Protein AF-A0A9D6BL64-F1 (afdb_monomer_lite)

Structure (mmCIF, N/CA/C/O backbone):
data_AF-A0A9D6BL64-F1
#
_entry.id   AF-A0A9D6BL64-F1
#
loop_
_atom_site.group_PDB
_atom_site.id
_atom_site.type_symbol
_atom_site.label_atom_id
_atom_site.label_alt_id
_atom_site.label_comp_id
_atom_site.label_asym_id
_atom_site.label_entity_id
_atom_site.label_seq_id
_atom_site.pdbx_PDB_ins_code
_atom_site.Cartn_x
_atom_site.Cartn_y
_atom_site.Cartn_z
_atom_site.occupancy
_atom_site.B_iso_or_equiv
_atom_site.auth_seq_id
_atom_site.auth_comp_id
_atom_site.auth_asym_id
_atom_site.auth_atom_id
_atom_site.pdbx_PDB_model_num
ATOM 1 N N . MET A 1 1 ? -10.302 -6.822 96.934 1.00 42.88 1 MET A N 1
ATOM 2 C CA . MET A 1 1 ? -11.231 -7.529 96.019 1.00 42.88 1 MET A CA 1
ATOM 3 C C . MET A 1 1 ? -11.391 -6.698 94.750 1.00 42.88 1 MET A C 1
ATOM 5 O O . MET A 1 1 ? -12.026 -5.654 94.791 1.00 42.88 1 MET A O 1
ATOM 9 N N . MET A 1 2 ? -10.733 -7.105 93.659 1.00 38.88 2 MET A N 1
ATOM 10 C CA . MET A 1 2 ? -10.755 -6.425 92.353 1.00 38.88 2 MET A CA 1
ATOM 11 C C . MET A 1 2 ? -12.072 -6.707 91.610 1.00 38.88 2 MET A C 1
ATOM 13 O O . MET A 1 2 ? -12.426 -7.867 91.403 1.00 38.88 2 MET A O 1
ATOM 17 N N . ARG A 1 3 ? -12.791 -5.650 91.203 1.00 46.41 3 ARG A N 1
ATOM 18 C CA . ARG A 1 3 ? -13.957 -5.718 90.301 1.00 46.41 3 ARG A CA 1
ATOM 19 C C . ARG A 1 3 ? -13.455 -5.749 88.855 1.00 46.41 3 ARG A C 1
ATOM 21 O O . ARG A 1 3 ? -12.682 -4.885 88.455 1.00 46.41 3 ARG A O 1
ATOM 28 N N . LYS A 1 4 ? -13.873 -6.766 88.099 1.00 39.94 4 LYS A N 1
ATOM 29 C CA . LYS A 1 4 ? -13.536 -6.951 86.682 1.00 39.94 4 LYS A CA 1
ATOM 30 C C . LYS A 1 4 ? -14.290 -5.938 85.812 1.00 39.94 4 LYS A C 1
ATOM 32 O O . LYS A 1 4 ? -15.500 -5.796 85.957 1.00 39.94 4 LYS A O 1
ATOM 37 N N . VAL A 1 5 ? -13.575 -5.277 84.905 1.00 56.69 5 VAL A N 1
ATOM 38 C CA . VAL A 1 5 ? -14.125 -4.461 83.810 1.00 56.69 5 VAL A CA 1
ATOM 39 C C . VAL A 1 5 ? -14.142 -5.337 82.547 1.00 56.69 5 VAL A C 1
ATOM 41 O O . VAL A 1 5 ? -13.125 -5.982 82.282 1.00 56.69 5 VAL A O 1
ATOM 44 N N . PRO A 1 6 ? -15.248 -5.427 81.784 1.00 49.62 6 PRO A N 1
ATOM 45 C CA . PRO A 1 6 ? -15.264 -6.141 80.511 1.00 49.62 6 PRO A CA 1
ATOM 46 C C . PRO A 1 6 ? -14.759 -5.226 79.376 1.00 49.62 6 PRO A C 1
ATOM 48 O O . PRO A 1 6 ? -14.978 -4.013 79.436 1.00 49.62 6 PRO A O 1
ATOM 51 N N . PRO A 1 7 ? -14.099 -5.763 78.335 1.00 48.91 7 PRO A N 1
ATOM 52 C CA . PRO A 1 7 ? -13.650 -4.965 77.205 1.00 48.91 7 PRO A CA 1
ATOM 53 C C . PRO A 1 7 ? -14.810 -4.730 76.228 1.00 48.91 7 PRO A C 1
ATOM 55 O O . PRO A 1 7 ? -15.507 -5.663 75.827 1.00 48.91 7 PRO A O 1
ATOM 58 N N . LEU A 1 8 ? -15.006 -3.466 75.853 1.00 51.94 8 LEU A N 1
ATOM 59 C CA . LEU A 1 8 ? -15.908 -3.045 74.788 1.00 51.94 8 LEU A CA 1
ATOM 60 C C . LEU A 1 8 ? -15.254 -3.359 73.433 1.00 51.94 8 LEU A C 1
ATOM 62 O O . LEU A 1 8 ? -14.108 -3.000 73.171 1.00 51.94 8 LEU A O 1
ATOM 66 N N . LEU A 1 9 ? -16.013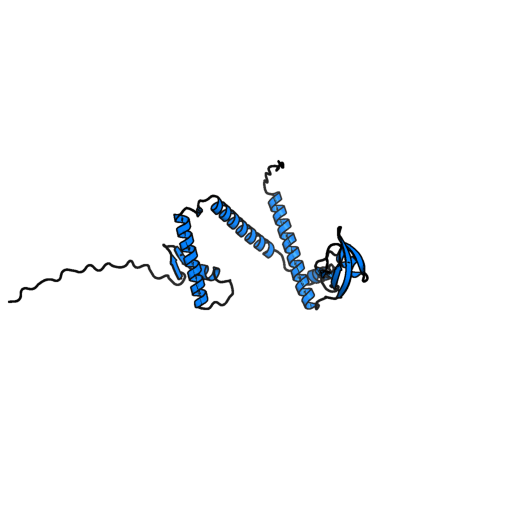 -4.079 72.618 1.00 42.78 9 LEU A N 1
ATOM 67 C CA . LEU A 1 9 ? -15.696 -4.640 71.311 1.00 42.78 9 LEU A CA 1
ATOM 68 C C . 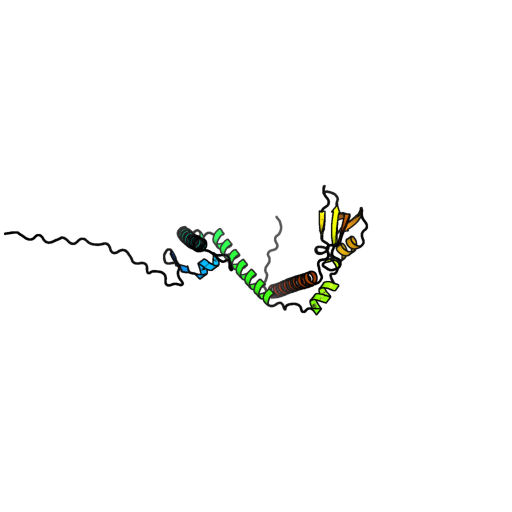LEU A 1 9 ? -15.361 -3.535 70.282 1.00 42.78 9 LEU A C 1
ATOM 70 O O . LEU A 1 9 ? -16.210 -2.695 69.986 1.00 42.78 9 LEU A O 1
ATOM 74 N N . LEU A 1 10 ? -14.147 -3.545 69.717 1.00 43.62 10 LEU A N 1
ATOM 75 C CA . LEU A 1 10 ? -13.789 -2.747 68.536 1.00 43.62 10 LEU A CA 1
ATOM 76 C C . LEU A 1 10 ? -14.320 -3.449 67.273 1.00 43.62 10 LEU A C 1
ATOM 78 O O . LEU A 1 10 ? -13.912 -4.569 66.967 1.00 43.62 10 LEU A O 1
ATOM 82 N N . LEU A 1 11 ? -15.211 -2.782 66.536 1.00 42.75 11 LEU A N 1
ATOM 83 C CA . LEU A 1 11 ? -15.644 -3.178 65.195 1.00 42.75 11 LEU A CA 1
ATOM 84 C C . LEU A 1 11 ? -14.493 -2.947 64.197 1.00 42.75 11 LEU A C 1
ATOM 86 O O . LEU A 1 11 ? -14.126 -1.806 63.923 1.00 42.75 11 LEU A O 1
ATOM 90 N N . LEU A 1 12 ? -13.941 -4.025 63.638 1.00 42.34 12 LEU A N 1
ATOM 91 C CA . LEU A 1 12 ? -13.068 -3.978 62.465 1.00 42.34 12 LEU A CA 1
ATOM 92 C C . LEU A 1 12 ? -13.944 -3.899 61.206 1.00 42.34 12 LEU A C 1
ATOM 94 O O . LEU A 1 12 ? -14.710 -4.820 60.922 1.00 42.34 12 LEU A O 1
ATOM 98 N N . LEU A 1 13 ? -13.831 -2.800 60.456 1.00 39.94 13 LEU A N 1
ATOM 99 C CA . LEU A 1 13 ? -14.350 -2.690 59.092 1.00 39.94 13 LEU A CA 1
ATOM 100 C C . LEU A 1 13 ? -13.610 -3.702 58.204 1.00 39.94 13 LEU A C 1
ATOM 102 O O . LEU A 1 13 ? -12.426 -3.534 57.912 1.00 39.94 13 LEU A O 1
ATOM 106 N N . ALA A 1 14 ? -14.313 -4.750 57.779 1.00 42.75 14 ALA A N 1
ATOM 107 C CA . ALA A 1 14 ? -13.845 -5.676 56.760 1.00 42.75 14 ALA A CA 1
ATOM 108 C C . ALA A 1 14 ? -13.770 -4.951 55.405 1.00 42.75 14 ALA A C 1
ATOM 110 O O . ALA A 1 14 ? -14.780 -4.479 54.882 1.00 42.75 14 ALA A O 1
ATOM 111 N N . GLY A 1 15 ? -12.557 -4.853 54.858 1.00 36.06 15 GLY A N 1
ATOM 112 C CA . GLY A 1 15 ? -12.310 -4.417 53.489 1.00 36.06 15 GLY A CA 1
ATOM 113 C C . GLY A 1 15 ? -12.910 -5.404 52.488 1.00 36.06 15 GLY A C 1
ATOM 114 O O . GLY A 1 15 ? -12.786 -6.617 52.640 1.00 36.06 15 GLY A O 1
ATOM 115 N N . CYS A 1 16 ? -13.578 -4.856 51.478 1.00 54.28 16 CYS A N 1
ATOM 116 C CA . CYS A 1 16 ? -14.184 -5.576 50.367 1.00 54.28 16 CYS A CA 1
ATOM 117 C C . CYS A 1 16 ? -13.092 -6.289 49.547 1.00 54.28 16 CYS A C 1
ATOM 119 O O . CYS A 1 16 ? -12.224 -5.641 48.961 1.00 54.28 16 CYS A O 1
ATOM 121 N N . SER A 1 17 ? -13.112 -7.622 49.534 1.00 45.03 17 SER A N 1
ATOM 122 C CA . SER A 1 17 ? -12.211 -8.456 48.741 1.00 45.03 17 SER A CA 1
ATOM 123 C C . SER A 1 17 ? -12.668 -8.497 47.282 1.00 45.03 17 SER A C 1
ATOM 125 O O . SER A 1 17 ? -13.646 -9.166 46.952 1.00 45.03 17 SER A O 1
ATOM 127 N N . GLY A 1 18 ? -11.951 -7.797 46.404 1.00 41.91 18 GLY A N 1
ATOM 128 C CA . GLY A 1 18 ? -11.978 -8.063 44.968 1.00 41.91 18 GLY A CA 1
ATOM 129 C C . GLY A 1 18 ? -11.072 -9.255 44.669 1.00 41.91 18 GLY A C 1
ATOM 130 O O . GLY A 1 18 ? -9.874 -9.187 44.937 1.00 41.91 18 GLY A O 1
ATOM 131 N N . ASP A 1 19 ? -11.638 -10.346 44.152 1.00 48.12 19 ASP A N 1
ATOM 132 C CA . ASP A 1 19 ? -10.879 -11.549 43.799 1.00 48.12 19 ASP A CA 1
ATOM 133 C C . ASP A 1 19 ? -9.716 -11.236 42.849 1.00 48.12 19 ASP A C 1
ATOM 135 O O . ASP A 1 19 ? -9.861 -10.481 41.877 1.00 48.12 19 ASP A O 1
ATOM 139 N N . ALA A 1 20 ? -8.571 -11.868 43.114 1.00 45.97 20 ALA A N 1
ATOM 140 C CA . ALA A 1 20 ? -7.393 -11.789 42.267 1.00 45.97 20 ALA A CA 1
ATOM 141 C C . ALA A 1 20 ? -7.706 -12.360 40.866 1.00 45.97 20 ALA A C 1
ATOM 143 O O . ALA A 1 20 ? -8.280 -13.447 40.754 1.00 45.97 20 ALA A O 1
ATOM 144 N N . PRO A 1 21 ? -7.341 -11.653 39.787 1.00 50.00 21 PRO A N 1
ATOM 145 C CA . PRO A 1 21 ? -7.492 -12.138 38.421 1.00 50.00 21 PRO A CA 1
ATOM 146 C C . PRO A 1 21 ? -6.867 -13.531 38.194 1.00 50.00 21 PRO A C 1
ATOM 148 O O . PRO A 1 21 ? -5.666 -13.722 38.372 1.00 50.00 21 PRO A O 1
ATOM 151 N N . THR A 1 22 ? -7.661 -14.520 37.770 1.00 48.53 22 THR A N 1
ATOM 152 C CA . THR A 1 22 ? -7.154 -15.811 37.261 1.00 48.53 22 THR A CA 1
ATOM 153 C C . THR A 1 22 ? -6.378 -15.579 35.964 1.00 48.53 22 THR A C 1
ATOM 155 O O . THR A 1 22 ? -6.829 -14.766 35.166 1.00 48.53 22 THR A O 1
ATOM 158 N N . GLY A 1 23 ? -5.276 -16.307 35.720 1.00 56.06 23 GLY A N 1
ATOM 159 C CA . GLY A 1 23 ? -4.155 -15.989 34.798 1.00 56.06 23 GLY A CA 1
ATOM 160 C C . GLY A 1 23 ? -4.408 -15.568 33.333 1.00 56.06 23 GLY A C 1
ATOM 161 O O . GLY A 1 23 ? -3.451 -15.318 32.596 1.00 56.06 23 GLY A O 1
ATOM 162 N N . GLN A 1 24 ? -5.660 -15.455 32.898 1.00 76.06 24 GLN A N 1
ATOM 163 C CA . GLN A 1 24 ? -6.073 -14.805 31.654 1.00 76.06 24 GLN A CA 1
ATOM 164 C C . GLN A 1 24 ? -6.436 -13.319 31.832 1.00 76.06 24 GLN A C 1
ATOM 166 O O . GLN A 1 24 ? -6.335 -12.549 30.874 1.00 76.06 24 GLN A O 1
ATOM 171 N N . VAL A 1 25 ? -6.811 -12.917 33.046 1.00 86.19 25 VAL A N 1
ATOM 172 C CA . VAL A 1 25 ? -7.132 -11.550 33.457 1.00 86.19 25 VAL A CA 1
ATOM 173 C C . VAL A 1 25 ? -5.914 -10.978 34.185 1.00 86.19 25 VAL A C 1
ATOM 175 O O . VAL A 1 25 ? -5.289 -11.653 34.996 1.00 86.19 25 VAL A O 1
ATOM 178 N N . LEU A 1 26 ? -5.545 -9.747 33.851 1.00 87.25 26 LEU A N 1
ATOM 179 C CA . LEU A 1 26 ? -4.367 -9.037 34.350 1.00 87.25 26 LEU A CA 1
ATOM 180 C C . LEU A 1 26 ? -4.744 -7.867 35.266 1.00 87.25 26 LEU A C 1
ATOM 182 O O . LEU A 1 26 ? -3.981 -7.529 36.161 1.00 87.25 26 LEU A O 1
ATOM 186 N N . ALA A 1 27 ? -5.922 -7.271 35.067 1.00 87.50 27 ALA A N 1
ATOM 187 C CA . ALA A 1 27 ? -6.470 -6.222 35.923 1.00 87.50 27 ALA A CA 1
ATOM 188 C C . ALA A 1 27 ? -8.005 -6.187 35.832 1.00 87.50 27 ALA A C 1
ATOM 190 O O . ALA A 1 27 ? -8.595 -6.755 34.909 1.00 87.50 27 ALA A O 1
ATOM 191 N N . ARG A 1 28 ? -8.656 -5.502 36.776 1.00 86.44 28 ARG A N 1
ATOM 192 C CA . ARG A 1 28 ? -10.087 -5.167 36.733 1.00 86.44 28 ARG A CA 1
ATOM 193 C C . ARG A 1 28 ? -10.258 -3.664 36.937 1.00 86.44 28 ARG A C 1
ATOM 195 O O . ARG A 1 28 ? -9.663 -3.110 37.853 1.00 86.44 28 ARG A O 1
ATOM 202 N N . VAL A 1 29 ? -11.070 -3.035 36.092 1.00 86.06 29 VAL A N 1
ATOM 203 C CA . VAL A 1 29 ? -11.375 -1.597 36.105 1.00 86.06 29 VAL A CA 1
ATOM 204 C C . VAL A 1 29 ? -12.893 -1.451 36.120 1.00 86.06 29 VAL A C 1
ATOM 206 O O . VAL A 1 29 ? -13.539 -1.807 35.137 1.00 86.06 29 VAL A O 1
ATOM 209 N N . ASP A 1 30 ? -13.469 -1.029 37.247 1.00 81.06 30 ASP A N 1
ATOM 210 C CA . ASP A 1 30 ? -14.924 -0.874 37.440 1.00 81.06 30 ASP A CA 1
ATOM 211 C C . ASP A 1 30 ? -15.746 -2.092 36.976 1.00 81.06 30 ASP A C 1
ATOM 213 O O . ASP A 1 30 ? -16.742 -1.993 36.262 1.00 81.06 30 ASP A O 1
ATOM 217 N N . GLY A 1 31 ? -15.274 -3.292 37.333 1.00 79.50 31 GLY A N 1
ATOM 218 C CA . GLY A 1 31 ? -15.901 -4.562 36.948 1.00 79.50 31 GLY A CA 1
ATOM 219 C C . GLY A 1 31 ? -15.595 -5.035 35.519 1.00 79.50 31 GLY A C 1
ATOM 220 O O . GLY A 1 31 ? -15.936 -6.164 35.177 1.00 79.50 31 GLY A O 1
ATOM 221 N N . SER A 1 32 ? -14.906 -4.234 34.700 1.00 83.19 32 SER A N 1
ATOM 222 C CA . SER A 1 32 ? -14.403 -4.647 33.385 1.00 83.19 32 SER A CA 1
ATOM 223 C C . SER A 1 32 ? -13.026 -5.295 33.496 1.00 83.19 32 SER A C 1
ATOM 225 O O . SER A 1 32 ? -12.077 -4.703 34.007 1.00 83.19 32 SER A O 1
ATOM 227 N N . GLU A 1 33 ? -12.893 -6.509 32.974 1.00 89.31 33 GLU A N 1
ATOM 228 C CA . GLU A 1 33 ? -11.623 -7.232 32.957 1.00 89.31 33 GLU A CA 1
ATOM 229 C C . GLU A 1 33 ? -10.667 -6.675 31.890 1.00 89.31 33 GLU A C 1
ATOM 231 O O . GLU A 1 33 ? -11.079 -6.253 30.804 1.00 89.31 33 GLU A O 1
ATOM 236 N N . VAL A 1 34 ? -9.375 -6.671 32.215 1.00 88.94 34 VAL A N 1
ATOM 237 C CA . VAL A 1 34 ? -8.268 -6.470 31.277 1.00 88.94 34 VAL A CA 1
ATOM 238 C C . VAL A 1 34 ? -7.585 -7.809 31.087 1.00 88.94 34 VAL A C 1
ATOM 240 O O . VAL A 1 34 ? -7.073 -8.381 32.044 1.00 88.94 34 VAL A O 1
ATOM 243 N N . THR A 1 35 ? -7.582 -8.332 29.869 1.00 90.75 35 THR A N 1
ATOM 244 C CA . THR A 1 35 ? -7.072 -9.674 29.567 1.00 90.75 35 THR A CA 1
ATOM 245 C C . THR A 1 35 ? -5.669 -9.644 28.971 1.00 90.75 35 THR A C 1
ATOM 247 O O . THR A 1 35 ? -5.250 -8.661 28.359 1.00 90.75 35 THR A O 1
ATOM 250 N N . ARG A 1 36 ? -4.958 -10.776 29.040 1.00 87.94 36 ARG A N 1
ATOM 251 C CA . ARG A 1 36 ? -3.674 -10.950 28.340 1.00 87.94 36 ARG A CA 1
ATOM 252 C C . ARG A 1 36 ? -3.787 -10.683 26.837 1.00 87.94 36 ARG A C 1
ATOM 254 O O . ARG A 1 36 ? -2.861 -10.141 26.252 1.00 87.94 36 ARG A O 1
ATOM 261 N N . ARG A 1 37 ? -4.914 -11.024 26.205 1.00 86.38 37 ARG A N 1
ATOM 262 C CA . ARG A 1 37 ? -5.127 -10.773 24.771 1.00 86.38 37 ARG A CA 1
ATOM 263 C C . ARG A 1 37 ? -5.187 -9.279 24.453 1.00 86.38 37 ARG A C 1
ATOM 265 O O . ARG A 1 37 ? -4.647 -8.869 23.437 1.00 86.38 37 ARG A O 1
ATOM 272 N N . GLU A 1 38 ? -5.830 -8.484 25.305 1.00 87.62 38 GLU A N 1
ATOM 273 C CA . GLU A 1 38 ? -5.868 -7.027 25.137 1.00 87.62 38 GLU A CA 1
ATOM 274 C C . GLU A 1 38 ? -4.485 -6.411 25.331 1.00 87.62 38 GLU A C 1
ATOM 276 O O . GLU A 1 38 ? -4.088 -5.578 24.526 1.00 87.62 38 GLU A O 1
ATOM 281 N N . LEU A 1 39 ? -3.723 -6.881 26.325 1.00 89.44 39 LEU A N 1
ATOM 282 C CA . LEU A 1 39 ? -2.330 -6.469 26.493 1.00 89.44 39 LEU A CA 1
ATOM 283 C C . LEU 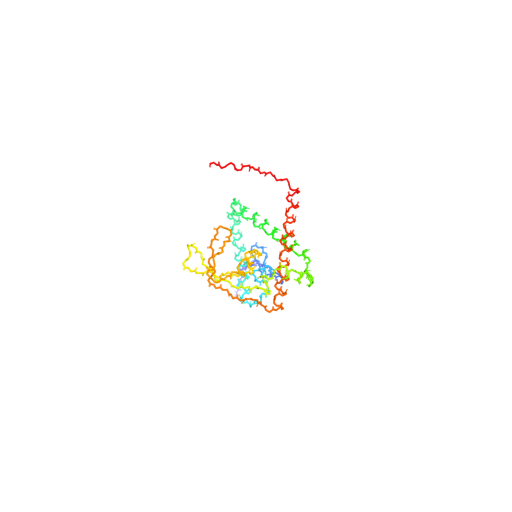A 1 39 ? -1.501 -6.778 25.237 1.00 89.44 39 LEU A C 1
ATOM 285 O O . LEU A 1 39 ? -0.802 -5.909 24.730 1.00 89.44 39 LEU A O 1
ATOM 289 N N . MET A 1 40 ? -1.607 -7.996 24.704 1.00 86.25 40 MET A N 1
ATOM 290 C CA . MET A 1 40 ? -0.870 -8.398 23.500 1.00 86.25 40 MET A CA 1
ATOM 291 C C . MET A 1 40 ? -1.336 -7.677 22.230 1.00 86.25 40 MET A C 1
ATOM 293 O O . MET A 1 40 ? -0.581 -7.631 21.271 1.00 86.25 40 MET A O 1
ATOM 297 N N . ALA A 1 41 ? -2.560 -7.143 22.202 1.00 86.25 41 ALA A N 1
ATOM 298 C CA . ALA A 1 41 ? -3.043 -6.304 21.106 1.00 86.25 41 ALA A CA 1
ATOM 299 C C . ALA A 1 41 ? -2.547 -4.850 21.217 1.00 86.25 41 ALA A C 1
ATOM 301 O O . ALA A 1 41 ? -2.427 -4.170 20.203 1.00 86.25 41 ALA A O 1
ATOM 302 N N . GLU A 1 42 ? -2.287 -4.376 22.440 1.00 86.62 42 GLU A N 1
ATOM 303 C CA . GLU A 1 42 ? -1.695 -3.060 22.714 1.00 86.62 42 GLU A CA 1
ATOM 304 C C . GLU A 1 42 ? -0.176 -3.055 22.473 1.00 86.62 42 GLU A C 1
ATOM 306 O O . GLU A 1 42 ? 0.417 -2.039 22.106 1.00 86.62 42 GLU A O 1
ATOM 311 N N . LEU A 1 43 ? 0.463 -4.206 22.677 1.00 86.00 43 LEU A N 1
ATOM 312 C CA . LEU A 1 43 ? 1.819 -4.476 22.220 1.00 86.00 43 LEU A CA 1
ATOM 313 C C . LEU A 1 43 ? 1.784 -4.713 20.705 1.00 86.00 43 LEU A C 1
ATOM 315 O O . LEU A 1 43 ? 0.874 -5.355 20.185 1.00 86.00 43 LEU A O 1
ATOM 319 N N . GLN A 1 44 ? 2.763 -4.196 19.964 1.00 73.25 44 GLN A N 1
ATOM 320 C CA . GLN A 1 44 ? 2.843 -4.491 18.533 1.00 73.25 44 GLN A CA 1
ATOM 321 C C . GLN A 1 44 ? 3.029 -6.000 18.349 1.00 73.25 44 GLN A C 1
ATOM 323 O O . GLN A 1 44 ? 3.945 -6.595 18.923 1.00 73.25 44 GLN A O 1
ATOM 328 N N . ALA A 1 45 ? 2.148 -6.625 17.565 1.00 63.09 45 ALA A N 1
ATOM 329 C CA . ALA A 1 45 ? 2.183 -8.063 17.341 1.00 63.09 45 ALA A CA 1
ATOM 330 C C . ALA A 1 45 ? 3.569 -8.495 16.825 1.00 63.09 45 ALA A C 1
ATOM 332 O O . ALA A 1 45 ? 4.001 -8.061 15.759 1.00 63.09 45 ALA A O 1
ATOM 333 N N . GLY A 1 46 ? 4.251 -9.361 17.581 1.00 59.50 46 GLY A N 1
ATOM 334 C CA . GLY A 1 46 ? 5.540 -9.944 17.196 1.00 59.50 46 GLY A CA 1
ATOM 335 C C . GLY A 1 46 ? 6.795 -9.260 17.752 1.00 59.50 46 GLY A C 1
ATOM 336 O O . GLY A 1 46 ? 7.886 -9.746 17.468 1.00 59.50 46 GLY A O 1
ATOM 337 N N . GLN A 1 47 ? 6.688 -8.195 18.557 1.00 68.06 47 GLN A N 1
ATOM 338 C CA . GLN A 1 47 ? 7.842 -7.695 19.318 1.00 68.06 47 GLN A CA 1
ATOM 339 C C . GLN A 1 47 ? 8.027 -8.471 20.627 1.00 68.06 47 GLN A C 1
ATOM 341 O O . GLN A 1 47 ? 7.087 -8.617 21.410 1.00 68.06 47 GLN A O 1
ATOM 346 N N . GLU A 1 48 ? 9.258 -8.916 20.896 1.00 74.69 48 GLU A N 1
ATOM 347 C CA . GLU A 1 48 ? 9.662 -9.273 22.257 1.00 74.69 48 GLU A CA 1
ATOM 348 C C . GLU A 1 48 ? 9.579 -8.018 23.125 1.00 74.69 48 GLU A C 1
ATOM 350 O O . GLU A 1 48 ? 10.246 -7.018 22.856 1.00 74.69 48 GLU A O 1
ATOM 355 N N . SER A 1 49 ? 8.720 -8.065 24.141 1.00 80.56 49 SER A N 1
ATOM 356 C CA . SER A 1 49 ? 8.530 -6.964 25.078 1.00 80.56 49 SER A CA 1
ATOM 357 C C . SER A 1 49 ? 9.058 -7.333 26.455 1.00 80.56 49 SER A C 1
ATOM 359 O O . SER A 1 49 ? 8.651 -8.363 27.007 1.00 80.56 49 SER A O 1
ATOM 361 N N . ASP A 1 50 ? 9.906 -6.486 27.033 1.00 88.62 50 ASP A N 1
ATOM 362 C CA . ASP A 1 50 ? 10.373 -6.667 28.407 1.00 88.62 50 ASP A CA 1
ATOM 363 C C . ASP A 1 50 ? 9.254 -6.412 29.440 1.00 88.62 50 ASP A C 1
ATOM 365 O O . ASP A 1 50 ? 8.138 -5.995 29.117 1.00 88.62 50 ASP A O 1
ATOM 369 N N . VAL A 1 51 ? 9.542 -6.694 30.713 1.00 87.44 51 VAL A N 1
ATOM 370 C CA . VAL A 1 51 ? 8.566 -6.554 31.807 1.00 87.44 51 VAL A CA 1
ATOM 371 C C . VAL A 1 51 ? 8.079 -5.108 31.958 1.00 87.44 51 VAL A C 1
ATOM 373 O O . VAL A 1 51 ? 6.896 -4.889 32.216 1.00 87.44 51 VAL A O 1
ATOM 376 N N . ALA A 1 52 ? 8.957 -4.121 31.772 1.00 89.44 52 ALA A N 1
ATOM 377 C CA . ALA A 1 52 ? 8.602 -2.712 31.907 1.00 89.44 52 ALA A CA 1
ATOM 378 C C . ALA A 1 52 ? 7.691 -2.253 30.757 1.00 89.44 52 ALA A C 1
ATOM 380 O O . ALA A 1 52 ? 6.721 -1.533 30.982 1.00 89.44 52 ALA A O 1
ATOM 381 N N . GLN A 1 53 ? 7.948 -2.721 29.536 1.00 89.31 53 GLN A N 1
ATOM 382 C CA . GLN A 1 53 ? 7.117 -2.462 28.363 1.00 89.31 53 GLN A CA 1
ATOM 383 C C . GLN A 1 53 ? 5.732 -3.098 28.491 1.00 89.31 53 GLN A C 1
ATOM 385 O O . GLN A 1 53 ? 4.735 -2.463 28.143 1.00 89.31 53 GLN A O 1
ATOM 390 N N . GLN A 1 54 ? 5.651 -4.322 29.021 1.00 89.81 54 GLN A N 1
ATOM 391 C CA . GLN A 1 54 ? 4.376 -4.983 29.306 1.00 89.81 54 GLN A CA 1
ATOM 392 C C . GLN A 1 54 ? 3.584 -4.238 30.386 1.00 89.81 54 GLN A C 1
ATOM 394 O O . GLN A 1 54 ? 2.384 -4.039 30.216 1.00 89.81 54 GLN A O 1
ATOM 399 N N . ALA A 1 55 ? 4.240 -3.785 31.459 1.00 90.06 55 ALA A N 1
ATOM 400 C CA . ALA A 1 55 ? 3.598 -2.982 32.500 1.00 90.06 55 ALA A CA 1
ATOM 401 C C . ALA A 1 55 ? 3.059 -1.659 31.934 1.00 90.06 55 ALA A C 1
ATOM 403 O O . ALA A 1 55 ? 1.875 -1.373 32.067 1.00 90.06 55 ALA A O 1
ATOM 404 N N . ALA A 1 56 ? 3.878 -0.919 31.181 1.00 91.44 56 ALA A N 1
ATOM 405 C CA . ALA A 1 56 ? 3.453 0.330 30.552 1.00 91.44 56 ALA A CA 1
ATOM 406 C C . ALA A 1 56 ? 2.319 0.132 29.528 1.00 91.44 56 ALA A C 1
ATOM 408 O O . ALA A 1 56 ? 1.456 0.993 29.375 1.00 91.44 56 ALA A O 1
ATOM 409 N N . ALA A 1 57 ? 2.308 -0.986 28.795 1.00 91.38 57 ALA A N 1
ATOM 410 C CA . ALA A 1 57 ? 1.204 -1.325 27.902 1.00 91.38 57 ALA A CA 1
ATOM 411 C C . ALA A 1 57 ? -0.071 -1.681 28.678 1.00 91.38 57 ALA A C 1
ATOM 413 O O . ALA A 1 57 ? -1.155 -1.262 28.277 1.00 91.38 57 ALA A O 1
ATOM 414 N N . LEU A 1 58 ? 0.045 -2.396 29.799 1.00 92.56 58 LEU A N 1
ATOM 415 C CA . LEU A 1 58 ? -1.086 -2.692 30.674 1.00 92.56 58 LEU A CA 1
ATOM 416 C C . LEU A 1 58 ? -1.691 -1.405 31.249 1.00 92.56 58 LEU A C 1
ATOM 418 O O . LEU A 1 58 ? -2.909 -1.241 31.179 1.00 92.56 58 LEU A O 1
ATOM 422 N N . ASP A 1 59 ? -0.854 -0.480 31.722 1.00 93.62 59 ASP A N 1
ATOM 423 C CA . ASP A 1 59 ? -1.283 0.828 32.230 1.00 93.62 59 ASP A CA 1
ATOM 424 C C . ASP A 1 59 ? -2.039 1.619 31.154 1.00 93.62 59 ASP A C 1
ATOM 426 O O . ASP A 1 59 ? -3.141 2.098 31.407 1.00 93.62 59 ASP A O 1
ATOM 430 N N . ARG A 1 60 ? -1.548 1.645 29.904 1.00 93.56 60 ARG A N 1
ATOM 431 C CA . ARG A 1 60 ? -2.282 2.269 28.784 1.00 93.56 60 ARG A CA 1
ATOM 432 C C . ARG A 1 60 ? -3.664 1.654 28.555 1.00 93.56 60 ARG A C 1
ATOM 434 O O . ARG A 1 60 ? -4.616 2.379 28.261 1.00 93.56 60 ARG A O 1
ATOM 441 N N . VAL A 1 61 ? -3.801 0.329 28.671 1.00 92.69 61 VAL A N 1
ATOM 442 C CA . VAL A 1 61 ? -5.109 -0.339 28.535 1.00 92.69 61 VAL A CA 1
ATOM 443 C C . VAL A 1 61 ? -6.039 0.042 29.689 1.00 92.69 61 VAL A C 1
ATOM 445 O O . VAL A 1 61 ? -7.227 0.281 29.454 1.00 92.69 61 VAL A O 1
ATOM 448 N N . ILE A 1 62 ? -5.515 0.111 30.914 1.00 94.00 62 ILE A N 1
ATOM 449 C CA . ILE A 1 62 ? -6.260 0.526 32.110 1.00 94.00 62 ILE A CA 1
ATOM 450 C C . ILE A 1 62 ? -6.735 1.977 31.962 1.00 94.00 62 ILE A C 1
ATOM 452 O O . ILE A 1 62 ? -7.939 2.224 32.041 1.00 94.00 62 ILE A O 1
ATOM 456 N N . ASP A 1 63 ? -5.830 2.905 31.648 1.00 94.69 63 ASP A N 1
ATOM 457 C CA . ASP A 1 63 ? -6.132 4.326 31.452 1.00 94.69 63 ASP A CA 1
ATOM 458 C C . ASP A 1 63 ? -7.183 4.529 30.360 1.00 94.69 63 ASP A C 1
ATOM 460 O O . ASP A 1 63 ? -8.165 5.251 30.544 1.00 94.69 63 ASP A O 1
ATOM 464 N N . ARG A 1 64 ? -7.046 3.826 29.230 1.00 93.88 64 ARG A N 1
ATOM 465 C CA . ARG A 1 64 ? -8.040 3.863 28.152 1.00 93.88 64 ARG A CA 1
ATOM 466 C C . ARG A 1 64 ? -9.418 3.403 28.629 1.00 93.88 64 ARG A C 1
ATOM 468 O O . ARG A 1 64 ? -10.416 4.005 28.235 1.00 93.88 64 ARG A O 1
ATOM 475 N N . LYS A 1 65 ? -9.510 2.362 29.462 1.00 93.56 65 LYS A N 1
ATOM 476 C CA . LYS A 1 65 ? -10.795 1.887 30.008 1.00 93.56 65 LYS A CA 1
ATOM 477 C C . LYS A 1 65 ? -11.402 2.882 30.997 1.00 93.56 65 LYS A C 1
ATOM 479 O O . LYS A 1 65 ? -12.600 3.133 30.895 1.00 93.56 65 LYS A O 1
ATOM 484 N N . LEU A 1 66 ? -10.593 3.488 31.870 1.00 95.00 66 LEU A N 1
ATOM 485 C CA . LEU A 1 66 ? -11.034 4.550 32.785 1.00 95.00 66 LEU A CA 1
ATOM 486 C C . LEU A 1 66 ? -11.590 5.756 32.016 1.00 95.00 66 LEU A C 1
ATOM 488 O O . LEU A 1 66 ? -12.689 6.230 32.302 1.00 95.00 66 LEU A O 1
ATOM 492 N N . LEU A 1 67 ? -10.881 6.210 30.979 1.00 95.19 67 LEU A N 1
ATOM 493 C CA . LEU A 1 67 ? -11.333 7.312 30.126 1.00 95.19 67 LEU A CA 1
ATOM 494 C C . LEU A 1 67 ? -12.625 6.970 29.373 1.00 95.19 67 LEU A C 1
ATOM 496 O O . LEU A 1 67 ? -13.507 7.817 29.250 1.00 95.19 67 LEU A O 1
ATOM 500 N N . VAL A 1 68 ? -12.771 5.732 28.890 1.00 94.12 68 VAL A N 1
ATOM 501 C CA . VAL A 1 68 ? -14.011 5.267 28.248 1.00 94.12 68 VAL A CA 1
ATOM 502 C C . VAL A 1 68 ? -15.176 5.226 29.240 1.00 94.12 68 VAL A C 1
ATOM 504 O O . VAL A 1 68 ? -16.288 5.591 28.859 1.00 94.12 68 VAL A O 1
ATOM 507 N N . ALA A 1 69 ? -14.952 4.802 30.486 1.00 93.19 69 ALA A N 1
ATOM 508 C CA . ALA A 1 69 ? -15.977 4.823 31.528 1.00 93.19 69 ALA A CA 1
ATOM 509 C C . ALA A 1 69 ? -16.433 6.261 31.818 1.00 93.19 69 ALA A C 1
ATOM 511 O O . ALA A 1 69 ? -17.614 6.568 31.670 1.00 93.19 69 ALA A O 1
ATOM 512 N N . ALA A 1 70 ? -15.486 7.172 32.065 1.00 95.19 70 ALA A N 1
ATOM 513 C CA . ALA A 1 70 ? -15.780 8.589 32.270 1.00 95.19 70 ALA A CA 1
ATOM 514 C C . ALA A 1 70 ? -16.511 9.224 31.070 1.00 95.19 70 ALA A C 1
ATOM 516 O O . ALA A 1 70 ? -17.437 10.015 31.247 1.00 95.19 70 ALA A O 1
ATOM 517 N N . ALA A 1 71 ? -16.144 8.856 29.836 1.00 95.50 71 ALA A N 1
ATOM 518 C CA . ALA A 1 71 ? -16.821 9.329 28.629 1.00 95.50 71 ALA A CA 1
ATOM 519 C C . ALA A 1 71 ? -18.283 8.856 28.543 1.00 95.50 71 ALA A C 1
ATOM 521 O O . ALA A 1 71 ? -19.135 9.616 28.082 1.00 95.50 71 ALA A O 1
ATOM 522 N N . LYS A 1 72 ? -18.583 7.629 28.989 1.00 94.62 72 LYS A N 1
ATOM 523 C CA . LYS A 1 72 ? -19.955 7.098 29.048 1.00 94.62 72 LYS A CA 1
ATOM 524 C C . LYS A 1 72 ? -20.783 7.782 30.129 1.00 94.62 72 LYS A C 1
ATOM 526 O O . LYS A 1 72 ? -21.929 8.138 29.868 1.00 94.62 72 LYS A O 1
ATOM 531 N N . ASP A 1 73 ? -20.202 8.019 31.302 1.00 95.81 73 ASP A N 1
ATOM 532 C CA . ASP A 1 73 ? -20.875 8.740 32.389 1.00 95.81 73 ASP A CA 1
ATOM 533 C C . ASP A 1 73 ? -21.196 10.186 31.984 1.00 95.81 73 ASP A C 1
ATOM 535 O O . ASP A 1 73 ? -22.274 10.702 32.275 1.00 95.81 73 ASP A O 1
ATOM 539 N N . ALA A 1 74 ? -20.298 10.813 31.219 1.00 97.19 74 ALA A N 1
ATOM 540 C CA . ALA A 1 74 ? -20.498 12.129 30.616 1.00 97.19 74 ALA A CA 1
ATOM 541 C C . ALA A 1 74 ? -21.360 12.113 29.333 1.00 97.19 74 ALA A C 1
ATOM 543 O O . ALA A 1 74 ? -21.534 13.156 28.702 1.00 97.19 74 ALA A O 1
ATOM 544 N N . LEU A 1 75 ? -21.895 10.952 28.926 1.00 97.19 75 LEU A N 1
ATOM 545 C CA . LEU A 1 75 ? -22.721 10.752 27.724 1.00 97.19 75 LEU A CA 1
ATOM 546 C C . LEU A 1 75 ? -22.054 11.209 26.409 1.00 97.19 75 LEU A C 1
ATOM 548 O O . LEU A 1 75 ? -22.734 11.493 25.417 1.00 97.19 75 LEU A O 1
ATOM 552 N N . VAL A 1 76 ? -20.720 11.266 26.372 1.00 97.81 76 VAL A N 1
ATOM 553 C CA . VAL A 1 76 ? -19.933 11.679 25.197 1.00 97.81 76 VAL A CA 1
ATOM 554 C C . VAL A 1 76 ? -20.118 10.689 24.043 1.00 97.81 76 VAL A C 1
ATOM 556 O O . VAL A 1 76 ? -20.196 11.093 22.880 1.00 97.81 76 VAL A O 1
ATOM 559 N N . ASP A 1 77 ? -20.272 9.402 24.360 1.00 95.19 77 ASP A N 1
ATOM 560 C CA . ASP A 1 77 ? -20.564 8.317 23.416 1.00 95.19 77 ASP A CA 1
ATOM 561 C C . ASP A 1 77 ? -21.906 8.489 22.688 1.00 95.19 77 ASP A C 1
ATOM 563 O O . ASP A 1 77 ? -22.085 7.974 21.584 1.00 95.19 77 ASP A O 1
ATOM 567 N N . ARG A 1 78 ? -22.834 9.257 23.268 1.00 96.44 78 ARG A N 1
ATOM 568 C CA . ARG A 1 78 ? -24.148 9.536 22.677 1.00 96.44 78 ARG A CA 1
ATOM 569 C C . ARG A 1 78 ? -24.160 10.760 21.773 1.00 96.44 78 ARG A C 1
ATOM 571 O O . ARG A 1 78 ? -25.157 10.972 21.083 1.00 96.44 78 ARG A O 1
ATOM 578 N N . THR A 1 79 ? -23.087 11.546 21.733 1.00 98.12 79 THR A N 1
ATOM 579 C CA . THR A 1 79 ? -23.019 12.718 20.854 1.00 98.12 79 THR A CA 1
ATOM 580 C C . THR A 1 79 ? -23.076 12.306 19.374 1.00 98.12 79 THR A C 1
ATOM 582 O O . THR A 1 79 ? -22.527 11.262 19.003 1.00 98.12 79 THR A O 1
ATOM 585 N N . PRO A 1 80 ? -23.694 13.114 18.489 1.00 97.94 80 PRO A N 1
ATOM 586 C CA . PRO A 1 80 ? -23.754 12.802 17.060 1.00 97.94 80 PRO A CA 1
ATOM 587 C C . PRO A 1 80 ? -22.370 12.564 16.443 1.00 97.94 80 PRO A C 1
ATOM 589 O O . PRO A 1 80 ? -22.189 11.611 15.688 1.00 97.94 80 PRO A O 1
ATOM 592 N N . THR A 1 81 ? -21.383 13.383 16.817 1.00 97.44 81 THR A N 1
ATOM 593 C CA . THR A 1 81 ? -20.002 13.291 16.328 1.00 97.44 81 THR A CA 1
ATOM 594 C C . THR A 1 81 ? -19.362 11.945 16.662 1.00 97.44 81 THR A C 1
ATOM 596 O O . THR A 1 81 ? -18.809 11.297 15.773 1.00 97.44 81 THR A O 1
ATOM 599 N N . VAL A 1 82 ? -19.466 11.486 17.915 1.00 97.81 82 VAL A N 1
ATOM 600 C CA . VAL A 1 82 ? -18.860 10.212 18.334 1.00 97.81 82 VAL A CA 1
ATOM 601 C C . VAL A 1 82 ? -19.579 9.025 17.704 1.00 97.81 82 VAL A C 1
ATOM 603 O O . VAL A 1 82 ? -18.918 8.116 17.207 1.00 97.81 82 VAL A O 1
ATOM 606 N N . GLN A 1 83 ? -20.911 9.045 17.632 1.00 97.75 83 GLN A N 1
ATOM 607 C CA . GLN A 1 83 ? -21.658 7.965 16.985 1.00 97.75 83 GLN A CA 1
ATOM 608 C C . GLN A 1 83 ? -21.336 7.839 15.488 1.00 97.75 83 GLN A C 1
ATOM 610 O O . GLN A 1 83 ? -21.220 6.728 14.971 1.00 97.75 83 GLN A O 1
ATOM 615 N N . ILE A 1 84 ? -21.178 8.963 14.779 1.00 98.06 84 ILE A N 1
ATOM 616 C CA . ILE A 1 84 ? -20.750 8.969 13.372 1.00 98.06 84 ILE A CA 1
ATOM 617 C C . ILE A 1 84 ? -19.342 8.374 13.247 1.00 98.06 84 ILE A C 1
ATOM 619 O O . ILE A 1 84 ? -19.132 7.472 12.436 1.00 98.06 84 ILE A O 1
ATOM 623 N N . ALA A 1 85 ? -18.399 8.817 14.083 1.00 97.50 85 ALA A N 1
ATOM 624 C CA . ALA A 1 85 ? -17.029 8.309 14.071 1.00 97.50 85 ALA A CA 1
ATOM 625 C C . ALA A 1 85 ? -16.960 6.798 14.361 1.00 97.50 85 ALA A C 1
ATOM 627 O O . ALA A 1 85 ? -16.246 6.073 13.670 1.00 97.50 85 ALA A O 1
ATOM 628 N N . GLN A 1 86 ? -17.739 6.302 15.327 1.00 97.19 86 GLN A N 1
ATOM 629 C CA . GLN A 1 86 ? -17.821 4.872 15.640 1.00 97.19 86 GLN A CA 1
ATOM 630 C C . GLN A 1 86 ? -18.364 4.053 14.465 1.00 97.19 86 GLN A C 1
ATOM 632 O O . GLN A 1 86 ? -17.806 3.000 14.154 1.00 97.19 86 GLN A O 1
ATOM 637 N N . ARG A 1 87 ? -19.413 4.535 13.781 1.00 97.69 87 ARG A N 1
ATOM 638 C CA . ARG A 1 87 ? -19.944 3.863 12.583 1.00 97.69 87 ARG A CA 1
ATOM 639 C C . ARG A 1 87 ? -18.908 3.805 11.467 1.00 97.69 87 ARG A C 1
ATOM 641 O O . ARG A 1 87 ? -18.668 2.725 10.939 1.00 97.69 87 ARG A O 1
ATOM 648 N N . HIS A 1 88 ? -18.238 4.917 11.172 1.00 98.06 88 HIS A N 1
ATOM 649 C CA . HIS A 1 88 ? -17.188 4.941 10.152 1.00 98.06 88 HIS A CA 1
ATOM 650 C C . HIS A 1 88 ? -16.010 4.026 10.493 1.00 98.06 88 HIS A C 1
ATOM 652 O O . HIS A 1 88 ? -15.507 3.327 9.616 1.00 98.06 88 HIS A O 1
ATOM 658 N N . ALA A 1 89 ? -15.589 3.980 11.759 1.00 97.88 89 ALA A N 1
ATOM 659 C CA . ALA A 1 89 ? -14.541 3.064 12.196 1.00 97.88 89 ALA A CA 1
ATOM 660 C C . ALA A 1 89 ? -14.964 1.596 12.017 1.00 97.88 89 ALA A C 1
ATOM 662 O O . ALA A 1 89 ? -14.195 0.797 11.485 1.00 97.88 89 ALA A O 1
ATOM 663 N N . ALA A 1 90 ? -16.197 1.244 12.398 1.00 98.00 90 ALA A N 1
ATOM 664 C CA . ALA A 1 90 ? -16.729 -0.106 12.219 1.00 98.00 90 ALA A CA 1
ATOM 665 C C . ALA A 1 90 ? -16.825 -0.501 10.733 1.00 98.00 90 ALA A C 1
ATOM 667 O O . ALA A 1 90 ? -16.397 -1.593 10.355 1.00 98.00 90 ALA A O 1
ATOM 668 N N . GLU A 1 91 ? -17.329 0.397 9.882 1.00 98.19 91 GLU A N 1
ATOM 669 C CA . GLU A 1 91 ? -17.385 0.213 8.427 1.00 98.19 91 GLU A CA 1
ATOM 670 C C . GLU A 1 91 ? -15.989 0.002 7.831 1.00 98.19 91 GLU A C 1
ATOM 672 O O . GLU A 1 91 ? -15.784 -0.935 7.058 1.00 98.19 91 GLU A O 1
ATOM 677 N N . ALA A 1 92 ? -15.017 0.834 8.216 1.00 97.94 92 ALA A N 1
ATOM 678 C CA . ALA A 1 92 ? -13.648 0.753 7.722 1.00 97.94 92 ALA A CA 1
ATOM 679 C C . ALA A 1 92 ? -12.980 -0.576 8.100 1.00 97.94 92 ALA A C 1
ATOM 681 O O . ALA A 1 92 ? -12.394 -1.227 7.234 1.00 97.94 92 ALA A O 1
ATOM 682 N N . VAL A 1 93 ? -13.112 -1.011 9.358 1.00 98.06 93 VAL A N 1
ATOM 683 C CA . VAL A 1 93 ? -12.549 -2.286 9.832 1.00 98.06 93 VAL A CA 1
ATOM 684 C C . VAL A 1 93 ? -13.144 -3.464 9.061 1.00 98.06 93 VAL A C 1
ATOM 686 O O . VAL A 1 93 ? -12.402 -4.317 8.574 1.00 98.06 93 VAL A O 1
ATOM 689 N N . LEU A 1 94 ? -14.469 -3.505 8.894 1.00 98.31 94 LEU A N 1
ATOM 690 C CA . LEU A 1 94 ? -15.132 -4.585 8.158 1.00 98.31 94 LEU A CA 1
ATOM 691 C C . LEU A 1 94 ? -14.755 -4.589 6.673 1.00 98.31 94 LEU A C 1
ATOM 693 O O . LEU A 1 94 ? -14.473 -5.649 6.111 1.00 98.31 94 LEU A O 1
ATOM 697 N N . ALA A 1 95 ? -14.711 -3.417 6.038 1.00 98.00 95 ALA A N 1
ATOM 698 C CA . ALA A 1 95 ? -14.312 -3.293 4.642 1.00 98.00 95 ALA A CA 1
ATOM 699 C C . ALA A 1 95 ? -12.866 -3.764 4.425 1.00 98.00 95 ALA A C 1
ATOM 701 O O . ALA A 1 95 ? -12.605 -4.533 3.500 1.00 98.00 95 ALA A O 1
ATOM 702 N N . GLN A 1 96 ? -11.935 -3.358 5.294 1.00 97.50 96 GLN A N 1
ATOM 703 C CA . GLN A 1 96 ? -10.535 -3.785 5.233 1.00 97.50 96 GLN A CA 1
ATOM 704 C C . GLN A 1 96 ? -10.388 -5.295 5.448 1.00 97.50 96 GLN A C 1
ATOM 706 O O . GLN A 1 96 ? -9.698 -5.952 4.668 1.00 97.50 96 GLN A O 1
ATOM 711 N N . ALA A 1 97 ? -11.075 -5.863 6.445 1.00 98.12 97 ALA A N 1
ATOM 712 C CA . ALA A 1 97 ? -11.054 -7.301 6.706 1.00 98.12 97 ALA A CA 1
ATOM 713 C C . ALA A 1 97 ? -11.570 -8.109 5.504 1.00 98.12 97 ALA A C 1
ATOM 715 O O . ALA A 1 97 ? -10.967 -9.110 5.113 1.00 98.12 97 ALA A O 1
ATOM 716 N N . TYR A 1 98 ? -12.649 -7.646 4.869 1.00 98.25 98 TYR A N 1
ATOM 717 C CA . TYR A 1 98 ? -13.181 -8.293 3.675 1.00 98.25 98 TYR A CA 1
ATOM 718 C C . TYR A 1 98 ? -12.229 -8.178 2.474 1.00 98.25 98 TYR A C 1
ATOM 720 O O . TYR A 1 98 ? -12.046 -9.153 1.749 1.00 98.25 98 TYR A O 1
ATOM 728 N N . LEU A 1 99 ? -11.572 -7.030 2.268 1.00 97.94 99 LEU A N 1
ATOM 729 C CA . LEU A 1 99 ? -10.562 -6.887 1.212 1.00 97.94 99 LEU A CA 1
ATOM 730 C C . LEU A 1 99 ? -9.367 -7.824 1.437 1.00 97.94 99 LEU A C 1
ATOM 732 O O . LEU A 1 99 ? -8.960 -8.501 0.497 1.00 97.94 99 LEU A O 1
ATOM 736 N N . ALA A 1 100 ? -8.878 -7.948 2.673 1.00 97.56 100 ALA A N 1
ATOM 737 C CA . ALA A 1 100 ? -7.814 -8.896 3.009 1.00 97.56 100 ALA A CA 1
ATOM 738 C C . ALA A 1 100 ? -8.225 -10.351 2.717 1.00 97.56 100 ALA A C 1
ATOM 740 O O . ALA A 1 100 ? -7.442 -11.127 2.169 1.00 97.56 100 ALA A O 1
ATOM 741 N N . GLN A 1 101 ? -9.478 -10.719 3.010 1.00 97.94 101 GLN A N 1
ATOM 742 C CA . GLN A 1 101 ? -10.024 -12.026 2.639 1.00 97.94 101 GLN A CA 1
ATOM 743 C C . GLN A 1 101 ? -10.070 -12.220 1.114 1.00 97.94 101 GLN A C 1
ATOM 745 O O . GLN A 1 101 ? -9.760 -13.302 0.615 1.00 97.94 101 GLN A O 1
ATOM 750 N N . VAL A 1 102 ? -10.449 -11.181 0.364 1.00 98.06 102 VAL A N 1
ATOM 751 C CA . VAL A 1 102 ? -10.457 -11.204 -1.106 1.00 98.06 102 VAL A CA 1
ATOM 752 C C . VAL A 1 102 ? -9.049 -11.430 -1.663 1.00 98.06 102 VAL A C 1
ATOM 754 O O . VAL A 1 102 ? -8.895 -12.226 -2.591 1.00 98.06 102 VAL A O 1
ATOM 757 N N . ASP A 1 103 ? -8.035 -10.785 -1.086 1.00 97.56 103 ASP A N 1
ATOM 758 C CA . ASP A 1 103 ? -6.636 -10.922 -1.505 1.00 97.56 103 ASP A CA 1
ATOM 759 C C . ASP A 1 103 ? -6.054 -12.295 -1.186 1.00 97.56 103 ASP A C 1
ATOM 761 O O . ASP A 1 103 ? -5.331 -12.859 -2.005 1.00 97.56 103 ASP A O 1
ATOM 765 N N . ALA A 1 104 ? -6.399 -12.858 -0.024 1.00 96.44 104 ALA A N 1
ATOM 766 C CA . ALA A 1 104 ? -5.987 -14.202 0.375 1.00 96.44 104 ALA A CA 1
ATOM 767 C C . ALA A 1 104 ? -6.527 -15.290 -0.572 1.00 96.44 104 ALA A C 1
ATOM 769 O O . ALA A 1 104 ? -5.946 -16.366 -0.679 1.00 96.44 104 ALA A O 1
ATOM 770 N N . GLY A 1 105 ? -7.623 -15.008 -1.286 1.00 95.38 105 GLY A N 1
ATOM 771 C CA . GLY A 1 105 ? -8.178 -15.887 -2.316 1.00 95.38 105 GLY A CA 1
ATOM 772 C C . GLY A 1 105 ? -7.475 -15.814 -3.679 1.00 95.38 105 GLY A C 1
ATOM 773 O O . GLY A 1 105 ? -7.923 -16.476 -4.616 1.00 95.38 105 GLY A O 1
ATOM 774 N N . VAL A 1 106 ? -6.431 -14.993 -3.837 1.00 97.19 106 VAL A N 1
ATOM 775 C CA . VAL A 1 106 ? -5.668 -14.872 -5.087 1.00 97.19 106 VAL A CA 1
ATOM 776 C C . VAL A 1 106 ? -4.512 -15.869 -5.098 1.00 97.19 106 VAL A C 1
ATOM 778 O O . VAL A 1 106 ? -3.645 -15.850 -4.230 1.00 97.19 106 VAL A O 1
ATOM 781 N N . ASN A 1 107 ? -4.469 -16.721 -6.124 1.00 95.50 107 ASN A N 1
ATOM 782 C CA . ASN A 1 107 ? -3.416 -17.723 -6.271 1.00 95.50 107 ASN A CA 1
ATOM 783 C C . ASN A 1 107 ? -2.049 -17.086 -6.545 1.00 95.50 107 ASN A C 1
ATOM 785 O O . ASN A 1 107 ? -1.905 -16.260 -7.457 1.00 95.50 107 ASN A O 1
ATOM 789 N N . VAL A 1 108 ? -1.041 -17.570 -5.815 1.00 95.00 108 VAL A N 1
ATOM 790 C CA . VAL A 1 108 ? 0.368 -17.223 -6.028 1.00 95.00 108 VAL A CA 1
ATOM 791 C C . VAL A 1 108 ? 0.761 -17.550 -7.478 1.00 95.00 108 VAL A C 1
ATOM 793 O O . VAL A 1 108 ? 0.375 -18.608 -7.978 1.00 95.00 108 VAL A O 1
ATOM 796 N N . PRO A 1 109 ? 1.508 -16.686 -8.190 1.00 96.69 109 PRO A N 1
ATOM 797 C CA . PRO A 1 109 ? 1.855 -16.913 -9.577 1.00 96.69 109 PRO A CA 1
ATOM 798 C C . PRO A 1 109 ? 2.941 -17.980 -9.637 1.00 96.69 109 PRO A C 1
ATOM 800 O O . PRO A 1 109 ? 3.859 -17.992 -8.812 1.00 96.69 109 PRO A O 1
ATOM 803 N N . ASP A 1 110 ? 2.811 -18.883 -10.599 1.00 96.94 110 ASP A N 1
ATOM 804 C CA . ASP A 1 110 ? 3.844 -19.847 -10.948 1.00 96.94 110 ASP A CA 1
ATOM 805 C C . ASP A 1 110 ? 5.006 -19.159 -11.680 1.00 96.94 110 ASP A C 1
ATOM 807 O O . ASP A 1 110 ? 4.872 -18.046 -12.199 1.00 96.94 110 ASP A O 1
ATOM 811 N N . ASP A 1 111 ? 6.150 -19.834 -11.747 1.00 96.31 111 ASP A N 1
ATOM 812 C CA . ASP A 1 111 ? 7.370 -19.254 -12.310 1.00 96.31 111 ASP A CA 1
ATOM 813 C C . ASP A 1 111 ? 7.241 -18.939 -13.811 1.00 96.31 111 ASP A C 1
ATOM 815 O O . ASP A 1 111 ? 7.843 -17.975 -14.287 1.00 96.31 111 ASP A O 1
ATOM 819 N N . GLY A 1 112 ? 6.407 -19.682 -14.550 1.00 97.69 112 GLY A N 1
ATOM 820 C CA . GLY A 1 112 ? 6.119 -19.413 -15.959 1.00 97.69 112 GLY A CA 1
ATOM 821 C C . GLY A 1 112 ? 5.355 -18.101 -16.146 1.00 97.69 112 GLY A C 1
ATOM 822 O O . GLY A 1 112 ? 5.743 -17.264 -16.965 1.00 97.69 112 GLY A O 1
ATOM 823 N N . SER A 1 113 ? 4.318 -17.878 -15.334 1.00 97.94 113 SER A N 1
ATOM 824 C CA . SER A 1 113 ? 3.589 -16.603 -15.289 1.00 97.94 113 SER A CA 1
ATOM 825 C C . SER A 1 113 ? 4.512 -15.428 -14.945 1.00 97.94 113 SER A C 1
ATOM 827 O O . SER A 1 113 ? 4.425 -14.376 -15.579 1.00 97.94 113 SER A O 1
ATOM 829 N N . VAL A 1 114 ? 5.414 -15.602 -13.972 1.00 98.06 114 VAL A N 1
ATOM 830 C CA . VAL A 1 114 ? 6.378 -14.560 -13.570 1.00 98.06 114 VAL A CA 1
ATOM 831 C C . VAL A 1 114 ? 7.375 -14.262 -14.691 1.00 98.06 114 VAL A C 1
ATOM 833 O O . VAL A 1 114 ? 7.656 -13.096 -14.965 1.00 98.06 114 VAL A O 1
ATOM 836 N N . ALA A 1 115 ? 7.899 -15.288 -15.365 1.00 96.88 115 ALA A N 1
ATOM 837 C CA . ALA A 1 115 ? 8.826 -15.111 -16.480 1.00 96.88 115 ALA A CA 1
ATOM 838 C C . ALA A 1 115 ? 8.185 -14.336 -17.637 1.00 96.88 115 ALA A C 1
ATOM 840 O O . ALA A 1 115 ? 8.786 -13.388 -18.145 1.00 96.88 115 ALA A O 1
ATOM 841 N N . ARG A 1 116 ? 6.944 -14.684 -17.999 1.00 98.00 116 ARG A N 1
ATOM 842 C CA . ARG A 1 116 ? 6.178 -13.958 -19.017 1.00 98.00 116 ARG A CA 1
ATOM 843 C C . ARG A 1 116 ? 5.927 -12.512 -18.609 1.00 98.00 116 ARG A C 1
ATOM 845 O O . ARG A 1 116 ? 6.217 -11.607 -19.377 1.00 98.00 116 ARG A O 1
ATOM 852 N N . TYR A 1 117 ? 5.466 -12.295 -17.381 1.00 97.69 117 TYR A N 1
ATOM 853 C CA . TYR A 1 117 ? 5.231 -10.953 -16.862 1.00 97.69 117 TYR A CA 1
ATOM 854 C C . TYR A 1 117 ? 6.500 -10.090 -16.912 1.00 97.69 117 TYR A C 1
ATOM 856 O O . TYR A 1 117 ? 6.446 -8.935 -17.323 1.00 97.69 117 TYR A O 1
ATOM 864 N N . ARG A 1 118 ? 7.663 -10.661 -16.585 1.00 96.88 118 ARG A N 1
ATOM 865 C CA . ARG A 1 118 ? 8.953 -9.967 -16.681 1.00 96.88 118 ARG A CA 1
ATOM 866 C C . ARG A 1 118 ? 9.322 -9.614 -18.126 1.00 96.88 118 ARG A C 1
ATOM 868 O O . ARG A 1 118 ? 9.803 -8.512 -18.377 1.00 96.88 118 ARG A O 1
ATOM 875 N N . ALA A 1 119 ? 9.086 -10.536 -19.059 1.00 96.38 119 ALA A N 1
ATOM 876 C CA . ALA A 1 119 ? 9.340 -10.337 -20.485 1.00 96.38 119 ALA A CA 1
ATOM 877 C C . ALA A 1 119 ? 8.411 -9.286 -21.115 1.00 96.38 119 ALA A C 1
ATOM 879 O O . ALA A 1 119 ? 8.848 -8.550 -21.996 1.00 96.38 119 ALA A O 1
ATOM 880 N N . ASP A 1 120 ? 7.172 -9.186 -20.630 1.00 97.00 120 ASP A N 1
ATOM 881 C CA . ASP A 1 120 ? 6.185 -8.198 -21.077 1.00 97.00 120 ASP A CA 1
ATOM 882 C C . ASP A 1 120 ? 6.457 -6.792 -20.491 1.00 97.00 120 ASP A C 1
ATOM 884 O O . ASP A 1 120 ? 5.978 -5.795 -21.029 1.00 97.00 120 ASP A O 1
ATOM 888 N N . HIS A 1 121 ? 7.266 -6.691 -19.425 1.00 97.50 121 HIS A N 1
ATOM 889 C CA . HIS A 1 121 ? 7.598 -5.435 -18.732 1.00 97.50 121 HIS A CA 1
ATOM 890 C C . HIS A 1 121 ? 9.117 -5.197 -18.601 1.00 97.50 121 HIS A C 1
ATOM 892 O O . HIS A 1 121 ? 9.617 -4.946 -17.499 1.00 97.50 121 HIS A O 1
ATOM 898 N N . PRO A 1 122 ? 9.902 -5.240 -19.694 1.00 96.31 122 PRO A N 1
ATOM 899 C CA . PRO A 1 122 ? 11.362 -5.209 -19.614 1.00 96.31 122 PRO A CA 1
ATOM 900 C C . PRO A 1 122 ? 11.905 -3.933 -18.956 1.00 96.31 122 PRO A C 1
ATOM 902 O O . PRO A 1 122 ? 12.917 -3.995 -18.257 1.00 96.31 122 PRO A O 1
ATOM 905 N N . TRP A 1 123 ? 11.215 -2.798 -19.110 1.00 96.31 123 TRP A N 1
ATOM 906 C CA . TRP A 1 123 ? 11.598 -1.506 -18.527 1.00 96.31 123 TRP A CA 1
ATOM 907 C C . TRP A 1 123 ? 11.473 -1.448 -16.998 1.00 96.31 123 TRP A C 1
ATOM 909 O O . TRP A 1 123 ? 12.068 -0.577 -16.376 1.00 96.31 123 TRP A O 1
ATOM 919 N N . ARG A 1 124 ? 10.742 -2.379 -16.370 1.00 97.06 124 ARG A N 1
ATOM 920 C CA . ARG A 1 124 ? 10.698 -2.508 -14.904 1.00 97.06 124 ARG A CA 1
ATOM 921 C C . ARG A 1 124 ? 11.842 -3.370 -14.357 1.00 97.06 124 ARG A C 1
ATOM 923 O O . ARG A 1 124 ? 12.135 -3.301 -13.167 1.00 97.06 124 ARG A O 1
ATOM 930 N N . TYR A 1 125 ? 12.497 -4.160 -15.216 1.00 96.94 125 TYR A N 1
ATOM 931 C CA . TYR A 1 125 ? 13.431 -5.218 -14.813 1.00 96.94 125 TYR A CA 1
ATOM 932 C C . TYR A 1 125 ? 14.755 -5.163 -15.591 1.00 96.94 125 TYR A C 1
ATOM 934 O O . TYR A 1 125 ? 15.607 -4.324 -15.304 1.00 96.94 125 TYR A O 1
ATOM 942 N N . GLY A 1 126 ? 14.957 -6.051 -16.570 1.00 95.81 126 GLY A N 1
ATOM 943 C CA . GLY A 1 126 ? 16.238 -6.215 -17.265 1.00 95.81 126 GLY A CA 1
ATOM 944 C C . GLY A 1 126 ? 16.675 -5.010 -18.105 1.00 95.81 126 GLY A C 1
ATOM 945 O O . GLY A 1 126 ? 17.863 -4.860 -18.366 1.00 95.81 126 GLY A O 1
ATOM 946 N N . GLN A 1 127 ? 15.743 -4.140 -18.499 1.00 96.12 127 GLN A N 1
ATOM 947 C CA . GLN A 1 127 ? 16.012 -2.885 -19.213 1.00 96.12 127 GLN A CA 1
ATOM 948 C C . GLN A 1 127 ? 15.712 -1.658 -18.343 1.00 96.12 127 GLN A C 1
ATOM 950 O O . GLN A 1 127 ? 15.504 -0.564 -18.867 1.00 96.12 127 GLN A O 1
ATOM 955 N N . ARG A 1 128 ? 15.668 -1.826 -17.017 1.00 97.25 128 ARG A N 1
ATOM 956 C CA . ARG A 1 128 ? 15.421 -0.724 -16.092 1.00 97.25 128 ARG A CA 1
ATOM 957 C C . ARG A 1 128 ? 16.580 0.270 -16.115 1.00 97.25 128 ARG A C 1
ATOM 959 O O . ARG A 1 128 ? 17.755 -0.100 -16.039 1.00 97.25 128 ARG A O 1
ATOM 966 N N . PHE A 1 129 ? 16.229 1.541 -16.197 1.00 97.00 129 PHE A N 1
ATOM 967 C CA . PHE A 1 129 ? 17.124 2.682 -16.110 1.00 97.00 129 PHE A CA 1
ATOM 968 C C . PHE A 1 129 ? 16.577 3.759 -15.166 1.00 97.00 129 PHE A C 1
ATOM 970 O O . PHE A 1 129 ? 15.365 3.875 -14.950 1.00 97.00 129 PHE A O 1
ATOM 977 N N . GLY A 1 130 ? 17.489 4.566 -14.631 1.00 97.12 130 GLY A N 1
ATOM 978 C CA . GLY A 1 130 ? 17.199 5.879 -14.073 1.00 97.12 130 GLY A CA 1
ATOM 979 C C . GLY A 1 130 ? 17.402 6.946 -15.145 1.00 97.12 130 GLY A C 1
ATOM 980 O O . GLY A 1 130 ? 18.298 6.826 -15.983 1.00 97.12 130 GLY A O 1
ATOM 981 N N . ALA A 1 131 ? 16.556 7.968 -15.143 1.00 96.06 131 ALA A N 1
ATOM 982 C CA . ALA A 1 131 ? 16.670 9.133 -16.006 1.00 96.06 131 ALA A CA 1
ATOM 983 C C . ALA A 1 131 ? 16.615 10.403 -15.162 1.00 96.06 131 ALA A C 1
ATOM 985 O O . ALA A 1 131 ? 15.808 10.514 -14.245 1.00 96.06 131 ALA A O 1
ATOM 986 N N . LEU A 1 132 ? 17.452 11.376 -15.491 1.00 96.38 132 LEU A N 1
ATOM 987 C CA . LEU A 1 132 ? 17.370 12.718 -14.940 1.00 96.38 132 LEU A CA 1
ATOM 988 C C . LEU A 1 132 ? 16.677 13.604 -15.974 1.00 96.38 132 LEU A C 1
ATOM 990 O O . LEU A 1 132 ? 17.147 13.701 -17.108 1.00 96.38 132 LEU A O 1
ATOM 994 N N . VAL A 1 133 ? 15.557 14.226 -15.613 1.00 95.00 133 VAL A N 1
ATOM 995 C CA . VAL A 1 133 ? 14.738 15.022 -16.538 1.00 95.00 133 VAL A CA 1
ATOM 996 C C . VAL A 1 133 ? 14.535 16.435 -16.013 1.00 95.00 133 VAL A C 1
ATOM 998 O O . VAL A 1 133 ? 14.346 16.637 -14.820 1.00 95.00 133 VAL A O 1
ATOM 1001 N N . ALA A 1 134 ? 14.554 17.423 -16.900 1.00 94.38 134 ALA A N 1
ATOM 1002 C CA . ALA A 1 134 ? 14.206 18.807 -16.584 1.00 94.38 134 ALA A CA 1
ATOM 1003 C C . ALA A 1 134 ? 12.943 19.201 -17.353 1.00 94.38 134 ALA A C 1
ATOM 1005 O O . ALA A 1 134 ? 12.800 18.819 -18.511 1.00 94.38 134 ALA A O 1
ATOM 1006 N N . HIS A 1 135 ? 12.042 19.976 -16.757 1.00 90.56 135 HIS A N 1
ATOM 1007 C CA . HIS A 1 135 ? 10.895 20.545 -17.465 1.00 90.56 135 HIS A CA 1
ATOM 1008 C C . HIS A 1 135 ? 10.704 22.014 -17.089 1.00 90.56 135 HIS A C 1
ATOM 1010 O O . HIS A 1 135 ? 11.204 22.468 -16.059 1.00 90.56 135 HIS A O 1
ATOM 1016 N N . ASP A 1 136 ? 9.984 22.756 -17.930 1.00 81.94 136 ASP A N 1
ATOM 1017 C CA . ASP A 1 136 ? 9.715 24.176 -17.693 1.00 81.94 136 ASP A CA 1
ATOM 1018 C C . ASP A 1 136 ? 9.001 24.361 -16.340 1.00 81.94 136 ASP A C 1
ATOM 1020 O O . ASP A 1 136 ? 8.031 23.657 -16.039 1.00 81.94 136 ASP A O 1
ATOM 1024 N N . GLY A 1 137 ? 9.493 25.298 -15.523 1.00 76.75 137 GLY A N 1
ATOM 1025 C CA . GLY A 1 137 ? 8.940 25.611 -14.199 1.00 76.75 137 GLY A CA 1
ATOM 1026 C C . GLY A 1 137 ? 9.568 24.868 -13.012 1.00 76.75 137 GLY A C 1
ATOM 1027 O O . GLY A 1 137 ? 9.091 25.047 -11.895 1.00 76.75 137 GLY A O 1
ATOM 1028 N N . GLN A 1 138 ? 10.623 24.068 -13.217 1.00 76.25 138 GLN A N 1
ATOM 1029 C CA . GLN A 1 138 ? 11.434 23.513 -12.126 1.00 76.25 138 GLN A CA 1
ATOM 1030 C C . GLN A 1 138 ? 12.902 23.929 -12.219 1.00 76.25 138 GLN A C 1
ATOM 1032 O O . GLN A 1 138 ? 13.537 23.780 -13.261 1.00 76.25 138 GLN A O 1
ATOM 1037 N N . ASP A 1 139 ? 13.443 24.400 -11.093 1.00 77.31 139 ASP A N 1
ATOM 1038 C CA . ASP A 1 139 ? 14.821 24.898 -10.998 1.00 77.31 139 ASP A CA 1
ATOM 1039 C C . ASP A 1 139 ? 15.869 23.776 -11.066 1.00 77.31 139 ASP A C 1
ATOM 1041 O O . ASP A 1 139 ? 17.001 24.001 -11.498 1.00 77.31 139 ASP A O 1
ATOM 1045 N N . ALA A 1 140 ? 15.500 22.557 -10.658 1.00 88.94 140 ALA A N 1
ATOM 1046 C CA . ALA A 1 140 ? 16.392 21.406 -10.604 1.00 88.94 140 ALA A CA 1
ATOM 1047 C C . ALA A 1 140 ? 15.825 20.211 -11.390 1.00 88.94 140 ALA A C 1
ATOM 1049 O O . ALA A 1 140 ? 14.627 19.935 -11.299 1.00 88.94 140 ALA A O 1
ATOM 1050 N N . PRO A 1 141 ? 16.670 19.463 -12.125 1.00 93.31 141 PRO A N 1
ATOM 1051 C CA . PRO A 1 141 ? 16.255 18.210 -12.740 1.00 93.31 141 PRO A CA 1
ATOM 1052 C C . PRO A 1 141 ? 15.787 17.175 -11.705 1.00 93.31 141 PRO A C 1
ATOM 1054 O O . PRO A 1 141 ? 16.355 17.065 -10.617 1.00 93.31 141 PRO A O 1
ATOM 1057 N N . VAL A 1 142 ? 14.797 16.366 -12.076 1.00 93.31 142 VAL A N 1
ATOM 1058 C CA . VAL A 1 142 ? 14.200 15.319 -11.237 1.00 93.31 142 VAL A CA 1
ATOM 1059 C C . VAL A 1 142 ? 14.626 13.941 -11.720 1.00 93.31 142 VAL A C 1
ATOM 1061 O O . VAL A 1 142 ? 14.654 13.667 -12.921 1.00 93.31 142 VAL A O 1
ATOM 1064 N N . ALA A 1 143 ? 14.956 13.062 -10.774 1.00 94.31 143 ALA A N 1
ATOM 1065 C CA . ALA A 1 143 ? 15.230 11.663 -11.058 1.00 94.31 143 ALA A CA 1
ATOM 1066 C C . ALA A 1 143 ? 13.919 10.888 -11.246 1.00 94.31 143 ALA A C 1
ATOM 1068 O O . ALA A 1 143 ? 13.019 10.937 -10.409 1.00 94.31 143 ALA A O 1
ATOM 1069 N N . VAL A 1 144 ? 13.840 10.147 -12.342 1.00 93.69 144 VAL A N 1
ATOM 1070 C CA . VAL A 1 144 ? 12.714 9.302 -12.726 1.00 93.69 144 VAL A CA 1
ATOM 1071 C C . VAL A 1 144 ? 13.226 7.884 -12.902 1.00 93.69 144 VAL A C 1
ATOM 1073 O O . VAL A 1 144 ? 14.236 7.647 -13.564 1.00 93.69 144 VAL A O 1
ATOM 1076 N N . ASP A 1 145 ? 12.518 6.928 -12.319 1.00 95.56 145 ASP A N 1
ATOM 1077 C CA . ASP A 1 145 ? 12.797 5.514 -12.513 1.00 95.56 145 ASP A CA 1
ATOM 1078 C C . ASP A 1 145 ? 11.890 4.956 -13.607 1.00 95.56 145 ASP A C 1
ATOM 1080 O O . ASP A 1 145 ? 10.665 5.072 -13.523 1.00 95.56 145 ASP A O 1
ATOM 1084 N N . SER A 1 146 ? 12.483 4.323 -14.617 1.00 96.00 146 SER A N 1
ATOM 1085 C CA . SER A 1 146 ? 11.726 3.669 -15.689 1.00 96.00 146 SER A CA 1
ATOM 1086 C C . SER A 1 146 ? 10.687 2.675 -15.172 1.00 96.00 146 SER A C 1
ATOM 1088 O O . SER A 1 146 ? 9.624 2.575 -15.774 1.00 96.00 146 SER A O 1
ATOM 1090 N N . ALA A 1 147 ? 10.906 2.013 -14.031 1.00 95.31 147 ALA A N 1
ATOM 1091 C CA . ALA A 1 147 ? 9.939 1.071 -13.473 1.00 95.31 147 ALA A CA 1
ATOM 1092 C C . ALA A 1 147 ? 8.594 1.717 -13.084 1.00 95.31 147 ALA A C 1
ATOM 1094 O O . ALA A 1 147 ? 7.580 1.022 -13.040 1.00 95.31 147 ALA A O 1
ATOM 1095 N N . ALA A 1 148 ? 8.575 3.030 -12.832 1.00 93.00 148 ALA A N 1
ATOM 1096 C CA . ALA A 1 148 ? 7.364 3.792 -12.527 1.00 93.00 148 ALA A CA 1
ATOM 1097 C C . ALA A 1 148 ? 6.651 4.334 -13.781 1.00 93.00 148 ALA A C 1
ATOM 1099 O O . ALA A 1 148 ? 5.567 4.906 -13.673 1.00 93.00 148 ALA A O 1
ATOM 1100 N N . LEU A 1 149 ? 7.253 4.181 -14.963 1.00 93.19 149 LEU A N 1
ATOM 1101 C CA . LEU A 1 149 ? 6.724 4.702 -16.217 1.00 93.19 149 LEU A CA 1
ATOM 1102 C C . LEU A 1 149 ? 5.776 3.715 -16.906 1.00 93.19 149 LEU A C 1
ATOM 1104 O O . LEU A 1 149 ? 5.841 2.490 -16.724 1.00 93.19 149 LEU A O 1
ATOM 1108 N N . SER A 1 150 ? 4.917 4.271 -17.763 1.00 94.19 150 SER A N 1
ATOM 1109 C CA . SER A 1 150 ? 4.187 3.486 -18.754 1.00 94.19 150 SER A CA 1
ATOM 1110 C C . SER A 1 150 ? 5.161 2.831 -19.743 1.00 94.19 150 SER A C 1
ATOM 1112 O O . SER A 1 150 ? 6.308 3.264 -19.885 1.00 94.19 150 SER A O 1
ATOM 1114 N N . ALA A 1 151 ? 4.701 1.792 -20.442 1.00 94.56 151 ALA A N 1
ATOM 1115 C CA . ALA A 1 151 ? 5.494 1.131 -21.478 1.00 94.56 151 ALA A CA 1
ATOM 1116 C C . ALA A 1 151 ? 5.961 2.127 -22.553 1.00 94.56 151 ALA A C 1
ATOM 1118 O O . ALA A 1 151 ? 7.133 2.140 -22.931 1.00 94.56 151 ALA A O 1
ATOM 1119 N N . ASP A 1 152 ? 5.048 2.993 -22.999 1.00 94.88 152 ASP A N 1
ATOM 1120 C CA . ASP A 1 152 ? 5.301 3.959 -24.063 1.00 94.88 152 ASP A CA 1
ATOM 1121 C C . ASP A 1 152 ? 6.277 5.045 -23.616 1.00 94.88 152 ASP A C 1
ATOM 1123 O O . ASP A 1 152 ? 7.228 5.349 -24.339 1.00 94.88 152 ASP A O 1
ATOM 1127 N N . ASP A 1 153 ? 6.102 5.589 -22.410 1.00 94.81 153 ASP A N 1
ATOM 1128 C CA . ASP A 1 153 ? 7.004 6.610 -21.875 1.00 94.81 153 ASP A CA 1
ATOM 1129 C C . ASP A 1 153 ? 8.395 6.022 -21.634 1.00 94.81 153 ASP A C 1
ATOM 1131 O O . ASP A 1 153 ? 9.397 6.593 -22.065 1.00 94.81 153 ASP A O 1
ATOM 1135 N N . ALA A 1 154 ? 8.481 4.834 -21.027 1.00 95.75 154 ALA A N 1
ATOM 1136 C CA . ALA A 1 154 ? 9.753 4.148 -20.839 1.00 95.75 154 ALA A CA 1
ATOM 1137 C C . ALA A 1 154 ? 10.458 3.878 -22.176 1.00 95.75 154 ALA A C 1
ATOM 1139 O O . ALA A 1 154 ? 11.670 4.062 -22.281 1.00 95.75 154 ALA A O 1
ATOM 1140 N N . ALA A 1 155 ? 9.717 3.499 -23.221 1.00 94.75 155 ALA A N 1
ATOM 1141 C CA . ALA A 1 155 ? 10.270 3.279 -24.553 1.00 94.75 155 ALA A CA 1
ATOM 1142 C C . ALA A 1 155 ? 10.699 4.586 -25.247 1.00 94.75 155 ALA A C 1
ATOM 1144 O O . ALA A 1 155 ? 11.667 4.586 -26.016 1.00 94.75 155 ALA A O 1
ATOM 1145 N N . GLN A 1 156 ? 10.004 5.701 -25.001 1.00 93.75 156 GLN A N 1
ATOM 1146 C CA . GLN A 1 156 ? 10.415 7.031 -25.458 1.00 93.75 156 GLN A CA 1
ATOM 1147 C C . GLN A 1 156 ? 11.726 7.455 -24.785 1.00 93.75 156 GLN A C 1
ATOM 1149 O O . GLN A 1 156 ? 12.714 7.718 -25.473 1.00 93.75 156 GLN A O 1
ATOM 1154 N N . PHE A 1 157 ? 11.780 7.423 -23.451 1.00 94.38 157 PHE A N 1
ATOM 1155 C CA . PHE A 1 157 ? 12.992 7.736 -22.689 1.00 94.38 157 PHE A CA 1
ATOM 1156 C C . PHE A 1 157 ? 14.140 6.764 -22.975 1.00 94.38 157 PHE A C 1
ATOM 1158 O O . PHE A 1 157 ? 15.293 7.185 -23.014 1.00 94.38 157 PHE A O 1
ATOM 1165 N N . GLY A 1 158 ? 13.852 5.485 -23.229 1.00 93.62 158 GLY A N 1
ATOM 1166 C CA . GLY A 1 158 ? 14.834 4.442 -23.544 1.00 93.62 158 GLY A CA 1
ATOM 1167 C C . GLY A 1 158 ? 15.511 4.600 -24.911 1.00 93.62 158 GLY A C 1
ATOM 1168 O O . GLY A 1 158 ? 16.635 4.137 -25.104 1.00 93.62 158 GLY A O 1
ATOM 1169 N N . ARG A 1 159 ? 14.895 5.324 -25.851 1.00 93.94 159 ARG A N 1
ATOM 1170 C CA . ARG A 1 159 ? 15.477 5.630 -27.175 1.00 93.94 159 ARG A CA 1
ATOM 1171 C C . ARG A 1 159 ? 15.997 7.059 -27.301 1.00 93.94 159 ARG A C 1
ATOM 1173 O O . ARG A 1 159 ? 16.657 7.379 -28.284 1.00 93.94 159 ARG A O 1
ATOM 1180 N N . ALA A 1 160 ? 15.704 7.905 -26.320 1.00 94.25 160 ALA A N 1
ATOM 1181 C CA . ALA A 1 160 ? 16.098 9.300 -26.328 1.00 94.25 160 ALA A CA 1
ATOM 1182 C C . ALA A 1 160 ? 17.605 9.497 -26.175 1.00 94.25 160 ALA A C 1
ATOM 1184 O O . ALA A 1 160 ? 18.267 8.816 -25.389 1.00 94.25 160 ALA A O 1
ATOM 1185 N N . ASN A 1 161 ? 18.112 10.482 -26.910 1.00 94.62 161 ASN A N 1
ATOM 1186 C CA . ASN A 1 161 ? 19.462 10.993 -26.738 1.00 94.62 161 ASN A CA 1
ATOM 1187 C C . ASN A 1 161 ? 19.487 12.070 -25.649 1.00 94.62 161 ASN A C 1
ATOM 1189 O O . ASN A 1 161 ? 18.459 12.659 -25.304 1.00 94.62 161 ASN A O 1
ATOM 1193 N N . LYS A 1 162 ? 20.684 12.352 -25.134 1.00 93.31 162 LYS A N 1
ATOM 1194 C CA . LYS A 1 162 ? 20.905 13.463 -24.209 1.00 93.31 162 LYS A CA 1
ATOM 1195 C C . LYS A 1 162 ? 20.410 14.785 -24.814 1.00 93.31 162 LYS A C 1
ATOM 1197 O O . LYS A 1 162 ? 20.554 15.012 -26.012 1.00 93.31 162 LYS A O 1
ATOM 1202 N N . ASP A 1 163 ? 19.810 15.617 -23.969 1.00 93.38 163 ASP A N 1
ATOM 1203 C CA . ASP A 1 163 ? 19.183 16.908 -24.269 1.00 93.38 163 ASP A CA 1
ATOM 1204 C C . ASP A 1 163 ? 17.958 16.859 -25.198 1.00 93.38 163 ASP A C 1
ATOM 1206 O O . ASP A 1 163 ? 17.382 17.899 -25.526 1.00 93.38 163 ASP A O 1
ATOM 1210 N N . MET A 1 164 ? 17.482 15.664 -25.559 1.00 94.62 164 MET A N 1
ATOM 1211 C CA . MET A 1 164 ? 16.245 15.508 -26.318 1.00 94.62 164 MET A CA 1
ATOM 1212 C C . MET A 1 164 ? 15.031 15.876 -25.461 1.00 94.62 164 MET A C 1
ATOM 1214 O O . MET A 1 164 ? 14.935 15.486 -24.295 1.00 94.62 164 MET A O 1
ATOM 1218 N N . VAL A 1 165 ? 14.087 16.608 -26.055 1.00 93.25 165 VAL A N 1
ATOM 1219 C CA . VAL A 1 165 ? 12.817 16.964 -25.415 1.00 93.25 165 VAL A CA 1
ATOM 1220 C C . VAL A 1 165 ? 11.753 15.936 -25.789 1.00 93.25 165 VAL A C 1
ATOM 1222 O O . VAL A 1 165 ? 11.458 15.728 -26.963 1.00 93.25 165 VAL A O 1
ATOM 1225 N N . LEU A 1 166 ? 11.182 15.303 -24.775 1.00 92.69 166 LEU A N 1
ATOM 1226 C CA . LEU A 1 166 ? 10.103 14.329 -24.838 1.00 92.69 166 LEU A CA 1
ATOM 1227 C C . LEU A 1 166 ? 8.823 14.947 -24.288 1.00 92.69 166 LEU A C 1
ATOM 1229 O O . LEU A 1 166 ? 8.872 15.816 -23.421 1.00 92.69 166 LEU A O 1
ATOM 1233 N N . THR A 1 167 ? 7.671 14.498 -24.774 1.00 91.38 167 THR A N 1
ATOM 1234 C CA . THR A 1 167 ? 6.374 14.951 -24.260 1.00 91.38 167 THR A CA 1
ATOM 1235 C C . THR A 1 167 ? 5.685 13.787 -23.575 1.00 91.38 167 THR A C 1
ATOM 1237 O O . THR A 1 167 ? 5.435 12.766 -24.207 1.00 91.38 167 THR A O 1
ATOM 1240 N N . VAL A 1 168 ? 5.376 13.953 -22.291 1.00 87.69 168 VAL A N 1
ATOM 1241 C CA . VAL A 1 168 ? 4.628 12.976 -21.495 1.00 87.69 168 VAL A CA 1
ATOM 1242 C C . VAL A 1 168 ? 3.351 13.659 -21.029 1.00 87.69 168 VAL A C 1
ATOM 1244 O O . VAL A 1 168 ? 3.391 14.656 -20.302 1.00 87.69 168 VAL A O 1
ATOM 1247 N N . GLY A 1 169 ? 2.204 13.170 -21.498 1.00 86.88 169 GLY A N 1
ATOM 1248 C CA . GLY A 1 169 ? 0.939 13.889 -21.350 1.00 86.88 169 GLY A CA 1
ATOM 1249 C C . GLY A 1 169 ? 1.012 15.273 -22.009 1.00 86.88 169 GLY A C 1
ATOM 1250 O O . GLY A 1 169 ? 1.256 15.378 -23.207 1.00 86.88 169 GLY A O 1
ATOM 1251 N N . SER A 1 170 ? 0.806 16.335 -21.228 1.00 86.94 170 SER A N 1
ATOM 1252 C CA . SER A 1 170 ? 0.915 17.733 -21.678 1.00 86.94 170 SER A CA 1
ATOM 1253 C C . SER A 1 170 ? 2.242 18.408 -21.307 1.00 86.94 170 SER A C 1
ATOM 1255 O O . SER A 1 170 ? 2.437 19.583 -21.619 1.00 86.94 170 SER A O 1
ATOM 1257 N N . VAL A 1 171 ? 3.151 17.698 -20.634 1.00 89.94 171 VAL A N 1
ATOM 1258 C CA . VAL A 1 171 ? 4.392 18.265 -20.092 1.00 89.94 171 VAL A CA 1
ATOM 1259 C C . VAL A 1 171 ? 5.578 17.885 -20.978 1.00 89.94 171 VAL A C 1
ATOM 1261 O O . VAL A 1 171 ? 5.705 16.742 -21.420 1.00 89.94 171 VAL A O 1
ATOM 1264 N N . ARG A 1 172 ? 6.465 18.854 -21.235 1.00 91.75 172 ARG A N 1
ATOM 1265 C CA . ARG A 1 172 ? 7.699 18.662 -22.008 1.00 91.75 172 ARG A CA 1
ATOM 1266 C C . ARG A 1 172 ? 8.887 18.462 -21.076 1.00 91.75 172 ARG A C 1
ATOM 1268 O O . ARG A 1 172 ? 9.223 19.358 -20.308 1.00 91.75 172 ARG A O 1
ATOM 1275 N N . TYR A 1 173 ? 9.551 17.324 -21.201 1.00 93.12 173 TYR A N 1
ATOM 1276 C CA . TYR A 1 173 ? 10.718 16.938 -20.420 1.00 93.12 173 TYR A CA 1
ATOM 1277 C C . TYR A 1 173 ? 11.955 16.882 -21.307 1.00 93.12 173 TYR A C 1
ATOM 1279 O O . TYR A 1 173 ? 11.985 16.147 -22.286 1.00 93.12 173 TYR A O 1
ATOM 1287 N N . ARG A 1 174 ? 13.011 17.604 -20.951 1.00 95.00 174 ARG A N 1
ATOM 1288 C CA . ARG A 1 174 ? 14.343 17.430 -21.527 1.00 95.00 174 ARG A CA 1
ATOM 1289 C C . ARG A 1 174 ? 15.099 16.348 -20.763 1.00 95.00 174 ARG A C 1
ATOM 1291 O O . ARG A 1 174 ? 15.249 16.449 -19.546 1.00 95.00 174 ARG A O 1
ATOM 1298 N N . LEU A 1 175 ? 15.604 15.342 -21.474 1.00 96.25 175 LEU A N 1
ATOM 1299 C CA . LEU A 1 175 ? 16.451 14.303 -20.893 1.00 96.25 175 LEU A CA 1
ATOM 1300 C C . LEU A 1 175 ? 17.849 14.863 -20.605 1.00 96.25 175 LEU A C 1
ATOM 1302 O O . LEU A 1 175 ? 18.588 15.194 -21.526 1.00 96.25 175 LEU A O 1
ATOM 1306 N N . VAL A 1 176 ? 18.218 14.955 -19.333 1.00 95.94 176 VAL A N 1
ATOM 1307 C CA . VAL A 1 176 ? 19.529 15.452 -18.893 1.00 95.94 176 VAL A CA 1
ATOM 1308 C C . VAL A 1 176 ? 20.561 14.328 -18.875 1.00 95.94 176 VAL A C 1
ATOM 1310 O O . VAL A 1 176 ? 21.671 14.507 -19.377 1.00 95.94 176 VAL A O 1
ATOM 1313 N N . ASP A 1 177 ? 20.199 13.173 -18.313 1.00 95.62 177 ASP A N 1
ATOM 1314 C CA . ASP A 1 177 ? 21.067 11.995 -18.249 1.00 95.62 177 ASP A CA 1
ATOM 1315 C C . ASP A 1 177 ? 20.257 10.699 -18.096 1.00 95.62 177 ASP A C 1
ATOM 1317 O O . ASP A 1 177 ? 19.087 10.738 -17.708 1.00 95.62 177 ASP A O 1
ATOM 1321 N N . ARG A 1 178 ? 20.871 9.549 -18.394 1.00 96.00 178 ARG A N 1
ATOM 1322 C CA . ARG A 1 178 ? 20.263 8.222 -18.242 1.00 96.00 178 ARG A CA 1
ATOM 1323 C C . ARG A 1 178 ? 21.310 7.156 -17.943 1.00 96.00 178 ARG A C 1
ATOM 1325 O O . ARG A 1 178 ? 22.282 7.013 -18.679 1.00 96.00 178 ARG A O 1
ATOM 1332 N N . TRP A 1 179 ? 21.047 6.323 -16.942 1.00 95.25 179 TRP A N 1
ATOM 1333 C CA . TRP A 1 179 ? 21.942 5.239 -16.535 1.00 95.25 179 TRP A CA 1
ATOM 1334 C C . TRP A 1 179 ? 21.168 3.943 -16.256 1.00 95.25 179 TRP A C 1
ATOM 1336 O O . TRP A 1 179 ? 20.028 3.995 -15.790 1.00 95.25 179 TRP A O 1
ATOM 1346 N N . PRO A 1 180 ? 21.749 2.762 -16.534 1.00 96.12 180 PRO A N 1
ATOM 1347 C CA . PRO A 1 180 ? 21.108 1.487 -16.223 1.00 96.12 180 PRO A CA 1
ATOM 1348 C C . PRO A 1 180 ? 20.991 1.282 -14.706 1.00 96.12 180 PRO A C 1
ATOM 1350 O O . PRO A 1 180 ? 21.908 1.603 -13.951 1.00 96.12 180 PRO A O 1
ATOM 1353 N N . THR A 1 181 ? 19.867 0.719 -14.263 1.00 95.06 181 THR A N 1
ATOM 1354 C CA . THR A 1 181 ? 19.558 0.445 -12.844 1.00 95.06 181 THR A CA 1
ATOM 1355 C C . THR A 1 181 ? 18.969 -0.954 -12.631 1.00 95.06 181 THR A C 1
ATOM 1357 O O . THR A 1 181 ? 18.337 -1.230 -11.607 1.00 95.06 181 THR A O 1
ATOM 1360 N N . ALA A 1 182 ? 19.169 -1.858 -13.595 1.00 92.38 182 ALA A N 1
ATOM 1361 C CA . ALA A 1 182 ? 18.713 -3.240 -13.509 1.00 92.38 182 ALA A CA 1
ATOM 1362 C C . ALA A 1 182 ? 19.350 -3.969 -12.310 1.00 92.38 182 ALA A C 1
ATOM 1364 O O . ALA A 1 182 ? 20.567 -3.963 -12.122 1.00 92.38 182 ALA A O 1
ATOM 1365 N N . SER A 1 183 ? 18.513 -4.613 -11.496 1.00 90.00 183 SER A N 1
ATOM 1366 C CA . SER A 1 183 ? 18.940 -5.428 -10.349 1.00 90.00 183 SER A CA 1
ATOM 1367 C C . SER A 1 183 ? 19.394 -6.833 -10.789 1.00 90.00 183 SER A C 1
ATOM 1369 O O . SER A 1 183 ? 19.108 -7.227 -11.917 1.00 90.00 183 SER A O 1
ATOM 1371 N N . PRO A 1 184 ? 20.059 -7.634 -9.935 1.00 94.06 184 PRO A N 1
ATOM 1372 C CA . PRO A 1 184 ? 20.372 -9.035 -10.247 1.00 94.06 184 PRO A CA 1
ATOM 1373 C C . PRO A 1 184 ? 19.119 -9.870 -10.566 1.00 94.06 184 PRO A C 1
ATOM 1375 O O . PRO A 1 184 ? 18.058 -9.615 -9.998 1.00 94.06 184 PRO A O 1
ATOM 1378 N N . ASP A 1 185 ? 19.233 -10.896 -11.419 1.00 92.56 185 ASP A N 1
ATOM 1379 C CA . ASP A 1 185 ? 18.077 -11.663 -11.935 1.00 92.56 185 ASP A CA 1
ATOM 1380 C C . ASP A 1 185 ? 17.204 -12.277 -10.824 1.00 92.56 185 ASP A C 1
ATOM 1382 O O . ASP A 1 185 ? 15.984 -12.140 -10.858 1.00 92.56 185 ASP A O 1
ATOM 1386 N N . ALA A 1 186 ? 17.808 -12.830 -9.765 1.00 92.81 186 ALA A N 1
ATOM 1387 C CA . ALA A 1 186 ? 17.059 -13.351 -8.616 1.00 92.81 186 ALA A CA 1
ATOM 1388 C C . ALA A 1 186 ? 16.193 -12.274 -7.928 1.00 92.81 186 ALA A C 1
ATOM 1390 O O . ALA A 1 186 ? 15.048 -12.536 -7.553 1.00 92.81 186 ALA A O 1
ATOM 1391 N N . ALA A 1 187 ? 16.709 -11.046 -7.802 1.00 93.94 187 ALA A N 1
ATOM 1392 C CA . ALA A 1 187 ? 15.949 -9.921 -7.259 1.00 93.94 187 ALA A CA 1
ATOM 1393 C C . ALA A 1 187 ? 14.841 -9.478 -8.229 1.00 93.94 187 ALA A C 1
ATOM 1395 O O . ALA A 1 187 ? 13.727 -9.192 -7.794 1.00 93.94 187 ALA A O 1
ATOM 1396 N N . GLN A 1 188 ? 15.110 -9.490 -9.541 1.00 93.81 188 GLN A N 1
ATOM 1397 C CA . GLN A 1 188 ? 14.090 -9.206 -10.554 1.00 93.81 188 GLN A CA 1
ATOM 1398 C C . GLN A 1 188 ? 12.954 -10.235 -10.522 1.00 93.81 188 GLN A C 1
ATOM 1400 O O . GLN A 1 188 ? 11.791 -9.858 -10.633 1.00 93.81 188 GLN A O 1
ATOM 1405 N N . GLN A 1 189 ? 13.261 -11.524 -10.354 1.00 94.56 189 GLN A N 1
ATOM 1406 C CA . GLN A 1 189 ? 12.255 -12.583 -10.281 1.00 94.56 189 GLN A CA 1
ATOM 1407 C C . GLN A 1 189 ? 11.369 -12.442 -9.038 1.00 94.56 189 GLN A C 1
ATOM 1409 O O . GLN A 1 189 ? 10.146 -12.558 -9.144 1.00 94.56 189 GLN A O 1
ATOM 1414 N N . ALA A 1 190 ? 11.961 -12.157 -7.874 1.00 95.44 190 ALA A N 1
ATOM 1415 C CA . ALA A 1 190 ? 11.208 -11.910 -6.646 1.00 95.44 190 ALA A CA 1
ATOM 1416 C C . ALA A 1 190 ? 10.292 -10.682 -6.780 1.00 95.44 190 ALA A C 1
ATOM 1418 O O . ALA A 1 190 ? 9.106 -10.763 -6.451 1.00 95.44 190 ALA A O 1
ATOM 1419 N N . GLN A 1 191 ? 10.812 -9.582 -7.336 1.00 95.38 191 GLN A N 1
ATOM 1420 C CA . GLN A 1 191 ? 10.038 -8.363 -7.565 1.00 95.38 191 GLN A CA 1
ATOM 1421 C C . GLN A 1 191 ? 8.898 -8.594 -8.566 1.00 95.38 191 GLN A C 1
ATOM 1423 O O . GLN A 1 191 ? 7.752 -8.278 -8.268 1.00 95.38 191 GLN A O 1
ATOM 1428 N N . ALA A 1 192 ? 9.172 -9.233 -9.706 1.00 97.19 192 ALA A N 1
ATOM 1429 C CA . ALA A 1 192 ? 8.158 -9.545 -10.714 1.00 97.19 192 ALA A CA 1
ATOM 1430 C C . ALA A 1 192 ? 7.031 -10.430 -10.160 1.00 97.19 192 ALA A C 1
ATOM 1432 O O . ALA A 1 192 ? 5.867 -10.259 -10.521 1.00 97.19 192 ALA A O 1
ATOM 1433 N N . ARG A 1 193 ? 7.349 -11.359 -9.249 1.00 97.56 193 ARG A N 1
ATOM 1434 C CA . ARG A 1 193 ? 6.337 -12.168 -8.558 1.00 97.56 193 ARG A CA 1
ATOM 1435 C C . ARG A 1 193 ? 5.461 -11.321 -7.635 1.00 97.56 193 ARG A C 1
ATOM 1437 O O . ARG A 1 193 ? 4.248 -11.529 -7.615 1.00 97.56 193 ARG A O 1
ATOM 1444 N N . ALA A 1 194 ? 6.059 -10.398 -6.883 1.00 97.00 194 ALA A N 1
ATOM 1445 C CA . ALA A 1 194 ? 5.335 -9.489 -5.998 1.00 97.00 194 ALA A CA 1
ATOM 1446 C C . ALA A 1 194 ? 4.425 -8.533 -6.787 1.00 97.00 194 ALA A C 1
ATOM 1448 O O . ALA A 1 194 ? 3.246 -8.409 -6.459 1.00 97.00 194 ALA A O 1
ATOM 1449 N N . ASP A 1 195 ? 4.936 -7.943 -7.867 1.00 96.81 195 ASP A N 1
ATOM 1450 C CA . ASP A 1 195 ? 4.192 -7.024 -8.733 1.00 96.81 195 ASP A CA 1
ATOM 1451 C C . ASP A 1 195 ? 3.001 -7.729 -9.401 1.00 96.81 195 ASP A C 1
ATOM 1453 O O . ASP A 1 195 ? 1.864 -7.263 -9.313 1.00 96.81 195 ASP A O 1
ATOM 1457 N N . LEU A 1 196 ? 3.225 -8.915 -9.981 1.00 98.06 196 LEU A N 1
ATOM 1458 C CA . LEU A 1 196 ? 2.156 -9.714 -10.583 1.00 98.06 196 LEU A CA 1
ATOM 1459 C C . LEU A 1 196 ? 1.094 -10.125 -9.551 1.00 98.06 196 LEU A C 1
ATOM 1461 O O . LEU A 1 196 ? -0.098 -10.164 -9.865 1.00 98.06 196 LEU A O 1
ATOM 1465 N N . MET A 1 197 ? 1.497 -10.429 -8.314 1.00 98.00 197 MET A N 1
ATOM 1466 C CA . MET A 1 197 ? 0.542 -10.685 -7.233 1.00 98.00 197 MET A CA 1
ATOM 1467 C C . MET A 1 197 ? -0.293 -9.459 -6.898 1.00 98.00 197 MET A C 1
ATOM 1469 O O . MET A 1 197 ? -1.517 -9.572 -6.812 1.00 98.00 197 MET A O 1
ATOM 1473 N N . ALA A 1 198 ? 0.347 -8.302 -6.744 1.00 97.31 198 ALA A N 1
ATOM 1474 C CA . ALA A 1 198 ? -0.336 -7.052 -6.447 1.00 97.31 198 ALA A CA 1
ATOM 1475 C C . ALA A 1 198 ? -1.343 -6.693 -7.552 1.00 97.31 198 ALA A C 1
ATOM 1477 O O . ALA A 1 198 ? -2.494 -6.369 -7.255 1.00 97.31 198 ALA A O 1
ATOM 1478 N N . GLU A 1 199 ? -0.970 -6.835 -8.827 1.00 96.62 199 GLU A N 1
ATOM 1479 C CA . GLU A 1 199 ? -1.879 -6.595 -9.953 1.00 96.62 199 GLU A CA 1
ATOM 1480 C C . GLU A 1 199 ? -3.075 -7.560 -9.951 1.00 96.62 199 GLU A C 1
ATOM 1482 O O . GLU A 1 199 ? -4.223 -7.130 -10.112 1.00 96.62 199 GLU A O 1
ATOM 1487 N N . ARG A 1 200 ? -2.849 -8.857 -9.692 1.00 97.81 200 ARG A N 1
ATOM 1488 C CA . ARG A 1 200 ? -3.937 -9.844 -9.562 1.00 97.81 200 ARG A CA 1
ATOM 1489 C C . ARG A 1 200 ? -4.879 -9.513 -8.402 1.00 97.81 200 ARG A C 1
ATOM 1491 O O . ARG A 1 200 ? -6.095 -9.643 -8.556 1.00 97.81 200 ARG A O 1
ATOM 1498 N N . GLN A 1 201 ? -4.345 -9.069 -7.264 1.00 97.94 201 GLN A N 1
ATOM 1499 C CA . GLN A 1 201 ? -5.131 -8.624 -6.108 1.00 97.94 201 GLN A CA 1
ATOM 1500 C C . GLN A 1 201 ? -5.974 -7.393 -6.442 1.00 97.94 201 GLN A C 1
ATOM 1502 O O . GLN A 1 201 ? -7.184 -7.396 -6.211 1.00 97.94 201 GLN A O 1
ATOM 1507 N N . VAL A 1 202 ? -5.386 -6.374 -7.072 1.00 98.00 202 VAL A N 1
ATOM 1508 C CA . VAL A 1 202 ? -6.115 -5.175 -7.512 1.00 98.00 202 VAL A CA 1
ATOM 1509 C C . VAL A 1 202 ? -7.248 -5.545 -8.471 1.00 98.00 202 VAL A C 1
ATOM 1511 O O . VAL A 1 202 ? -8.394 -5.148 -8.239 1.00 98.00 202 VAL A O 1
ATOM 1514 N N . ALA A 1 203 ? -6.968 -6.358 -9.493 1.00 97.62 203 ALA A N 1
ATOM 1515 C CA . ALA A 1 203 ? -7.977 -6.814 -10.447 1.00 97.62 203 ALA A CA 1
ATOM 1516 C C . ALA A 1 203 ? -9.105 -7.596 -9.752 1.00 97.62 203 ALA A C 1
ATOM 1518 O O . ALA A 1 203 ? -10.291 -7.377 -10.017 1.00 97.62 203 ALA A O 1
ATOM 1519 N N . ARG A 1 204 ? -8.756 -8.473 -8.801 1.00 97.94 204 ARG A N 1
ATOM 1520 C CA . ARG A 1 204 ? -9.732 -9.249 -8.032 1.00 97.94 204 ARG A CA 1
ATOM 1521 C C . ARG A 1 204 ? -10.629 -8.354 -7.177 1.00 97.94 204 ARG A C 1
ATOM 1523 O O . ARG A 1 204 ? -11.848 -8.538 -7.198 1.00 97.94 204 ARG A O 1
ATOM 1530 N N . ARG A 1 205 ? -10.058 -7.383 -6.458 1.00 97.81 205 ARG A N 1
ATOM 1531 C CA . ARG A 1 205 ? -10.812 -6.404 -5.657 1.00 97.81 205 ARG A CA 1
ATOM 1532 C C . ARG A 1 205 ? -11.776 -5.601 -6.531 1.00 97.81 205 ARG A C 1
ATOM 1534 O O . ARG A 1 205 ? -12.949 -5.474 -6.182 1.00 97.81 205 ARG A O 1
ATOM 1541 N N . GLN A 1 206 ? -11.313 -5.102 -7.679 1.00 97.69 206 GLN A N 1
ATOM 1542 C CA . GLN A 1 206 ? -12.151 -4.353 -8.622 1.00 97.69 206 GLN A CA 1
ATOM 1543 C C . GLN A 1 206 ? -13.330 -5.187 -9.131 1.00 97.69 206 GLN A C 1
ATOM 1545 O O . GLN A 1 206 ? -14.463 -4.702 -9.135 1.00 97.69 206 GLN A O 1
ATOM 1550 N N . GLU A 1 207 ? -13.096 -6.447 -9.496 1.00 97.75 207 GLU A N 1
ATOM 1551 C CA . GLU A 1 207 ? -14.158 -7.342 -9.957 1.00 97.75 207 GLU A CA 1
ATOM 1552 C C . GLU A 1 207 ? -15.185 -7.634 -8.853 1.00 97.75 207 GLU A C 1
ATOM 1554 O O . GLU A 1 207 ? -16.394 -7.587 -9.089 1.00 97.75 207 GLU A O 1
ATOM 1559 N N . VAL A 1 208 ? -14.732 -7.880 -7.619 1.00 97.69 208 VAL A N 1
ATOM 1560 C CA . VAL A 1 208 ? -15.631 -8.065 -6.469 1.00 97.69 208 VAL A CA 1
ATOM 1561 C C . VAL A 1 208 ? -16.474 -6.811 -6.234 1.00 97.69 208 VAL A C 1
ATOM 1563 O O . VAL A 1 208 ? -17.695 -6.912 -6.115 1.00 97.69 208 VAL A O 1
ATOM 1566 N N . LEU A 1 209 ? -15.861 -5.625 -6.234 1.00 96.88 209 LEU A N 1
ATOM 1567 C CA . LEU A 1 209 ? -16.577 -4.358 -6.071 1.00 96.88 209 LEU A CA 1
ATOM 1568 C C . LEU A 1 209 ? -17.581 -4.114 -7.201 1.00 96.88 209 LEU A C 1
ATOM 1570 O O . LEU A 1 209 ? -18.695 -3.659 -6.941 1.00 96.88 209 LEU A O 1
ATOM 1574 N N . LYS A 1 210 ? -17.224 -4.444 -8.446 1.00 96.62 210 LYS A N 1
ATOM 1575 C CA . LYS A 1 210 ? -18.128 -4.363 -9.599 1.00 96.62 210 LYS A CA 1
ATOM 1576 C C . LYS A 1 210 ? -19.354 -5.257 -9.400 1.00 96.62 210 LYS A C 1
ATOM 1578 O O . LYS A 1 210 ? -20.476 -4.784 -9.570 1.00 96.62 210 LYS A O 1
ATOM 1583 N N . LYS A 1 211 ? -19.163 -6.509 -8.970 1.00 96.50 211 LYS A N 1
ATOM 1584 C CA . LYS A 1 211 ? -20.265 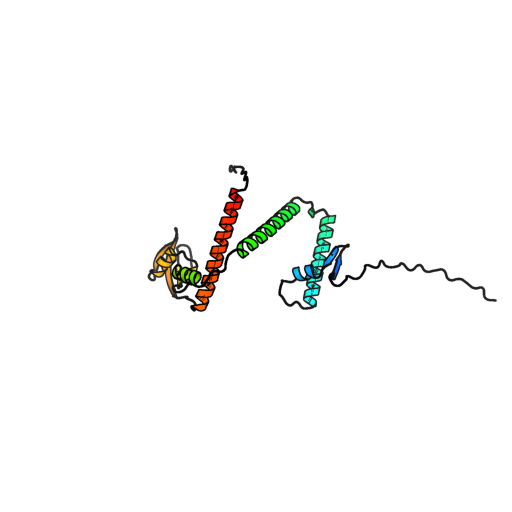-7.443 -8.672 1.00 96.50 211 LYS A CA 1
ATOM 1585 C C . 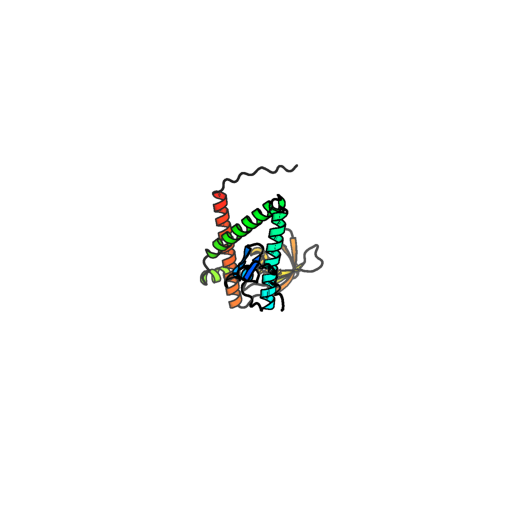LYS A 1 211 ? -21.144 -6.969 -7.519 1.00 96.50 211 LYS A C 1
ATOM 1587 O O . LYS A 1 211 ? -22.365 -7.047 -7.621 1.00 96.50 211 LYS A O 1
ATOM 1592 N N . LEU A 1 212 ? -20.545 -6.474 -6.436 1.00 96.12 212 LEU A N 1
ATOM 1593 C CA . LEU A 1 212 ? -21.291 -5.937 -5.294 1.00 96.12 212 LEU A CA 1
ATOM 1594 C C . LEU A 1 212 ? -22.145 -4.737 -5.711 1.00 96.12 212 LEU A C 1
ATOM 1596 O O . LEU A 1 212 ? -23.330 -4.694 -5.395 1.00 96.12 212 LEU A O 1
ATOM 1600 N N . ARG A 1 213 ? -21.578 -3.813 -6.497 1.00 94.88 213 ARG A N 1
ATOM 1601 C CA . ARG A 1 213 ? -22.307 -2.660 -7.042 1.00 94.88 213 ARG A CA 1
ATOM 1602 C C . ARG A 1 213 ? -23.450 -3.072 -7.962 1.00 94.88 213 ARG A C 1
ATOM 1604 O O . ARG A 1 213 ? -24.524 -2.502 -7.853 1.00 94.88 213 ARG A O 1
ATOM 1611 N N . ALA A 1 214 ? -23.242 -4.068 -8.822 1.00 94.50 214 ALA A N 1
ATOM 1612 C CA . ALA A 1 214 ? -24.279 -4.560 -9.729 1.00 94.50 214 ALA A CA 1
ATOM 1613 C C . ALA A 1 214 ? -25.474 -5.201 -8.997 1.00 94.50 214 ALA A C 1
ATOM 1615 O O . ALA A 1 214 ? -26.576 -5.229 -9.534 1.00 94.50 214 ALA A O 1
ATOM 1616 N N . ARG A 1 215 ? -25.265 -5.719 -7.779 1.00 94.44 215 ARG A N 1
ATOM 1617 C CA . ARG A 1 215 ? -26.318 -6.323 -6.942 1.00 94.44 215 ARG A CA 1
ATOM 1618 C C . ARG A 1 215 ? -26.979 -5.330 -5.985 1.00 94.44 215 ARG A C 1
ATOM 1620 O O . ARG A 1 215 ? -27.991 -5.669 -5.379 1.00 94.44 215 ARG A O 1
ATOM 1627 N N . ALA A 1 216 ? -26.393 -4.150 -5.803 1.00 92.06 216 ALA A N 1
ATOM 1628 C CA . ALA A 1 216 ? -26.869 -3.159 -4.853 1.00 92.06 216 ALA A CA 1
ATOM 1629 C C . ALA A 1 216 ? -27.933 -2.251 -5.483 1.00 92.06 216 ALA A C 1
ATOM 1631 O O . ALA A 1 216 ? -27.779 -1.779 -6.608 1.00 92.06 216 ALA A O 1
ATOM 1632 N N . VAL A 1 217 ? -28.982 -1.935 -4.722 1.00 88.31 217 VAL A N 1
ATOM 1633 C CA . VAL A 1 217 ? -29.885 -0.824 -5.050 1.00 88.31 217 VAL A CA 1
ATOM 1634 C C . VAL A 1 217 ? -29.211 0.464 -4.581 1.00 88.31 217 VAL A C 1
ATOM 1636 O O . VAL A 1 217 ? -29.123 0.721 -3.384 1.00 88.31 217 VAL A O 1
ATOM 1639 N N . ILE A 1 218 ? -28.685 1.252 -5.520 1.00 85.69 218 ILE A N 1
ATOM 1640 C CA . ILE A 1 218 ? -27.961 2.495 -5.229 1.00 85.69 218 ILE A CA 1
ATOM 1641 C C . ILE A 1 218 ? -28.828 3.678 -5.664 1.00 85.69 218 ILE A C 1
ATOM 1643 O O . ILE A 1 218 ? -28.916 3.981 -6.852 1.00 85.69 218 ILE A O 1
ATOM 1647 N N . LEU A 1 219 ? -29.441 4.363 -4.699 1.00 80.81 219 LEU A N 1
ATOM 1648 C CA . LEU A 1 219 ? -30.152 5.621 -4.929 1.00 80.81 219 LEU A CA 1
ATOM 1649 C C . LEU A 1 219 ? -29.179 6.788 -4.732 1.00 80.81 219 LEU A C 1
ATOM 1651 O O . LEU A 1 219 ? -28.529 6.885 -3.692 1.00 80.81 219 LEU A O 1
ATOM 1655 N N . ARG A 1 220 ? -29.057 7.665 -5.733 1.00 81.56 220 ARG A N 1
ATOM 1656 C CA . ARG A 1 220 ? -28.222 8.873 -5.669 1.00 81.56 220 ARG A CA 1
ATOM 1657 C C . ARG A 1 220 ? -29.108 10.088 -5.880 1.00 81.56 220 ARG A C 1
ATOM 1659 O O . ARG A 1 220 ? -29.812 10.150 -6.882 1.00 81.56 220 ARG A O 1
ATOM 1666 N N . GLN A 1 221 ? -29.051 11.049 -4.967 1.00 73.12 221 GLN A N 1
ATOM 1667 C CA . GLN A 1 221 ? -29.556 12.384 -5.263 1.00 73.12 221 GLN A CA 1
ATOM 1668 C C . GLN A 1 221 ? -28.529 13.088 -6.156 1.00 73.12 221 GLN A C 1
ATOM 1670 O O . GLN A 1 221 ? -27.325 13.006 -5.901 1.00 73.12 221 GLN A O 1
ATOM 1675 N N . SER A 1 222 ? -28.982 13.725 -7.236 1.00 63.06 222 SER A N 1
ATOM 1676 C CA . SER A 1 222 ? -28.131 14.597 -8.041 1.00 63.06 222 SER A CA 1
ATOM 1677 C C . SER A 1 222 ? -27.760 15.807 -7.193 1.00 63.06 222 SER A C 1
ATOM 1679 O O . SER A 1 222 ? -28.635 16.596 -6.845 1.00 63.06 222 SER A O 1
ATOM 1681 N N . ALA A 1 223 ? -26.481 15.948 -6.853 1.00 56.62 223 ALA A N 1
ATOM 1682 C CA . ALA A 1 223 ? -25.973 17.199 -6.315 1.00 56.62 223 ALA A CA 1
ATOM 1683 C C . ALA A 1 223 ? -26.027 18.238 -7.443 1.00 56.62 223 ALA A C 1
ATOM 1685 O O . ALA A 1 223 ? -25.167 18.249 -8.322 1.00 56.62 223 ALA A O 1
ATOM 1686 N N . THR A 1 224 ? -27.078 19.053 -7.474 1.00 49.03 224 THR A N 1
ATOM 1687 C CA . THR A 1 224 ? -27.050 20.324 -8.200 1.00 49.03 224 THR A CA 1
ATOM 1688 C C . THR A 1 224 ? -26.130 21.261 -7.422 1.00 49.03 224 THR A C 1
ATOM 1690 O O . THR A 1 224 ? -26.397 21.479 -6.240 1.00 49.03 224 THR A O 1
ATOM 1693 N N . PRO A 1 225 ? -25.036 21.762 -8.020 1.00 64.00 225 PRO A N 1
ATOM 1694 C CA . PRO A 1 225 ? -24.266 22.825 -7.390 1.00 64.00 225 PRO A CA 1
ATOM 1695 C C . PRO A 1 225 ? -25.152 24.077 -7.289 1.00 64.00 225 PRO A C 1
ATOM 1697 O O . PRO A 1 225 ? -25.774 24.452 -8.285 1.00 64.00 225 PRO A O 1
ATOM 1700 N N . GLU A 1 226 ? -25.249 24.654 -6.086 1.00 51.50 226 GLU A N 1
ATOM 1701 C CA . GLU A 1 226 ? -25.747 26.025 -5.869 1.00 51.50 226 GLU A CA 1
ATOM 1702 C C . GLU A 1 226 ? -24.735 27.063 -6.367 1.00 51.50 226 GLU A C 1
ATOM 1704 O O . GLU A 1 226 ? -23.512 26.798 -6.259 1.00 51.50 226 GLU A O 1
#

Sequence (226 aa):
MMRKVPPLLLLLLAGCSGDAPTGQVLARVDGSEVTRRELMAELQAGQESDVAQQAAALDRVIDRKLLVAAAKDALVDRTPTVQIAQRHAAEAVLAQAYLAQVDAGVNVPDDGSVARYRADHPWRYGQRFGALVAHDGQDAPVAVDSAALSADDAAQFGRANKDMVLTVGSVRYRLVDRWPTASPDAAQQAQARADLMAERQVARRQEVLKKLRARAVILRQSATPE

Radius of gyration: 32.31 Å; chains: 1; bounding box: 52×46×123 Å

pLDDT: mean 87.29, std 16.21, range [36.06, 98.31]

Secondary structure (DSSP, 8-state):
-PPPPPPPPP-------PPPPPTTEEEEETTEEEEHHHHHHHSPTT----HHHHHHHHHHHHHHHHHHHHHHHTTGGGSHHHHHHHHHHHHHHHHHHHHHHHHHTSPPPPHHHHHHHHHH-GGGTTT-EEEEEEETT-SS-EEEEGGGS-HHHHHHHHHPPTT-EEEETTEEEEEEEEEE-PPPHHHHHHHHHHHHHHHHHHHHHHHHHHHHHHHS----------

Foldseek 3Di:
DDDDDDDDDDDDDDDDDDDDDDQQFDDAAPNDTDGPVQLCVLPDPPDDDDPVRSVVSSVVVNVVVVVVVVCVVVVVCVDPVNVVVVVVVVVVVVVVVVLVVLLVPFDQDDLVRLVVLCVVQVCLAVQKKWWFKDWPPDPGTDIDT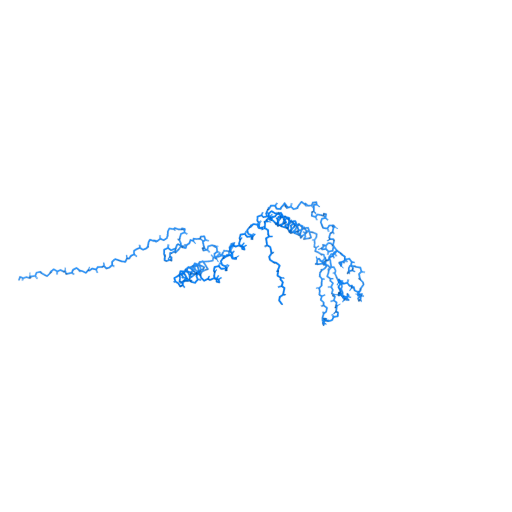SNPDDPVVSVVLSPDDAQDWDDDPNTIIGTHDMDHDHDPPVVSSVVSSVVVSVVSSVVSVVVVVVVVVVPDDDDDDDPDDD